Protein AF-A0A9X0J6E2-F1 (afdb_monomer)

Radius of gyration: 43.03 Å; Cα contacts (8 Å, |Δi|>4): 139; chains: 1; bounding box: 89×26×110 Å

Organism: Lactobacillus johnsonii (NCBI:txid33959)

Sequence (198 aa):
MKIEKFLKVFLESLRLSISRRISLAISFTIFLIVKLLFDFVQNKNFLDWLTILLGLLIFVMLATAVADIYDKHQINIKNQEKLKEKETQQKIKHDKAVCAERLKEAKYRKYITDLLGSKLKMVKKLYNNEHGRDFLPDLDVNTTDLVLHEVIVSTKQYTHFIHPNGRLDERKEISHLYVLTPRAKEIMDKNKEKFKSA

pLDDT: mean 79.76, std 12.43, range [47.0, 94.94]

Foldseek 3Di:
DPVVVVVVVLVVLLPDDLVSLVVVLVVLVVVLVVVVVVCVVVVDDDDDVVSVVSVVSSVVSVVSSVVVVVVVVVVVVVVVVVVVVVVVVVVVVVVVVVVVVVVLLVVLLVVLVPDDDPLLVVQLVLLPDPQSKDWDFPPDPSNVVCVVSLQKDFDPDWDQPQDPVRDRPPPDGTTTMIGGDPSSNVSCVVVVVSSHDD

Secondary structure (DSSP, 8-state):
-HHHHHHHHHHHHHTS-HHHHHHHHHHHHHHHHHHHHHHHHHT-----HHHHHHHHHHHHHHHHHHHHHHHHHHHHHHHHHHHHHHHHHHHHHHHHHHHHHHHHHHHHHHHHHT--HHHHHHHHHHHHSTTSEEEEETT-HHHHHHHHTTSEEEEEEEE--B-TTS-B-TTSPPEEEEEE-HHHHHHHHHTHHHHS--

Structure (mmCIF, N/CA/C/O backbone):
data_AF-A0A9X0J6E2-F1
#
_entry.id   AF-A0A9X0J6E2-F1
#
loop_
_atom_site.group_PDB
_atom_site.id
_atom_site.type_symbol
_atom_site.label_atom_id
_atom_site.label_alt_id
_atom_site.label_comp_id
_atom_site.label_asym_id
_atom_site.label_entity_id
_atom_site.label_seq_id
_atom_site.pdbx_PDB_ins_code
_atom_site.Cartn_x
_atom_site.Cartn_y
_atom_site.Cartn_z
_atom_site.occupancy
_atom_site.B_iso_or_equiv
_atom_site.auth_seq_id
_atom_site.auth_comp_id
_atom_site.auth_asym_id
_atom_site.auth_atom_id
_atom_site.pdbx_PDB_model_num
ATOM 1 N N . MET A 1 1 ? 8.824 5.834 -67.920 1.00 49.53 1 MET A N 1
ATOM 2 C CA . MET A 1 1 ? 8.299 4.667 -67.167 1.00 49.53 1 MET A CA 1
ATOM 3 C C . MET A 1 1 ? 9.323 3.912 -66.295 1.00 49.53 1 MET A C 1
ATOM 5 O O . MET A 1 1 ? 8.894 3.179 -65.413 1.00 49.53 1 MET A O 1
ATOM 9 N N . LYS A 1 2 ? 10.653 4.031 -66.488 1.00 56.19 2 LYS A N 1
ATOM 10 C CA . LYS A 1 2 ? 11.639 3.305 -65.649 1.00 56.19 2 LYS A CA 1
ATOM 11 C C . LYS A 1 2 ? 11.960 4.005 -64.313 1.00 56.19 2 LYS A C 1
ATOM 13 O O . LYS A 1 2 ? 12.085 3.324 -63.306 1.00 56.19 2 LYS A O 1
ATOM 18 N N . ILE A 1 3 ? 12.010 5.340 -64.278 1.00 59.34 3 ILE A N 1
ATOM 19 C CA . ILE A 1 3 ? 12.430 6.118 -63.092 1.00 59.34 3 ILE A CA 1
ATOM 20 C C . ILE A 1 3 ? 11.439 5.998 -61.921 1.00 59.34 3 ILE A C 1
ATOM 22 O O . ILE A 1 3 ? 11.865 5.787 -60.792 1.00 59.34 3 ILE A O 1
ATOM 26 N N . GLU A 1 4 ? 10.128 6.029 -62.174 1.00 64.19 4 GLU A N 1
ATOM 27 C CA . GLU A 1 4 ? 9.101 5.920 -61.119 1.00 64.19 4 GLU A CA 1
ATOM 28 C C . GLU A 1 4 ? 9.145 4.583 -60.370 1.00 64.19 4 GLU A C 1
ATOM 30 O O . GLU A 1 4 ? 8.984 4.546 -59.152 1.00 64.19 4 GLU A O 1
ATOM 35 N N . LYS A 1 5 ? 9.420 3.479 -61.079 1.00 71.00 5 LYS A N 1
ATOM 36 C CA . LYS A 1 5 ? 9.575 2.161 -60.448 1.00 71.00 5 LYS A CA 1
ATOM 37 C C . LYS A 1 5 ? 10.800 2.126 -59.533 1.00 71.00 5 LYS A C 1
ATOM 39 O O . LYS A 1 5 ? 10.713 1.587 -58.436 1.00 71.00 5 LYS A O 1
ATOM 44 N N . PHE A 1 6 ? 11.905 2.746 -59.947 1.00 64.44 6 PHE A N 1
ATOM 45 C CA . PHE A 1 6 ? 13.110 2.853 -59.120 1.00 64.44 6 PHE A CA 1
ATOM 46 C C . PHE A 1 6 ? 12.899 3.739 -57.890 1.00 64.44 6 PHE A C 1
ATOM 48 O O . PHE A 1 6 ? 13.290 3.357 -56.792 1.00 64.44 6 PHE A O 1
ATOM 55 N N . LEU A 1 7 ? 12.232 4.883 -58.051 1.00 67.81 7 LEU A N 1
ATOM 56 C CA . LEU A 1 7 ? 11.935 5.807 -56.953 1.00 67.81 7 LEU A CA 1
ATOM 57 C C . LEU A 1 7 ? 11.014 5.165 -55.907 1.00 67.81 7 LEU A C 1
ATOM 59 O O . LEU A 1 7 ? 11.211 5.342 -54.706 1.00 67.81 7 LEU A O 1
ATOM 63 N N . LYS A 1 8 ? 10.057 4.347 -56.358 1.00 74.19 8 LYS A N 1
ATOM 64 C CA . LYS A 1 8 ? 9.178 3.572 -55.480 1.00 74.19 8 LYS A CA 1
ATOM 65 C C . LYS A 1 8 ? 9.941 2.511 -54.683 1.00 74.19 8 LYS A C 1
ATOM 67 O O . LYS A 1 8 ? 9.779 2.446 -53.469 1.00 74.19 8 LYS A O 1
ATOM 72 N N . VAL A 1 9 ? 10.818 1.745 -55.335 1.00 69.69 9 VAL A N 1
ATOM 73 C CA . VAL A 1 9 ? 11.674 0.745 -54.665 1.00 69.69 9 VAL A CA 1
ATOM 74 C C . VAL A 1 9 ? 12.635 1.413 -53.675 1.00 69.69 9 VAL A C 1
ATOM 76 O O . VAL A 1 9 ? 12.843 0.911 -52.572 1.00 69.69 9 VAL A O 1
ATOM 79 N N . PHE A 1 10 ? 13.176 2.582 -54.024 1.00 65.88 10 PHE A N 1
ATOM 80 C CA . PHE A 1 10 ? 14.020 3.373 -53.131 1.00 65.88 10 PHE A CA 1
ATOM 81 C C . PHE A 1 10 ? 13.259 3.825 -51.874 1.00 65.88 10 PHE A C 1
ATOM 83 O O . PHE A 1 10 ? 13.722 3.598 -50.756 1.00 65.88 10 PHE A O 1
ATOM 90 N N . LEU A 1 11 ? 12.057 4.383 -52.034 1.00 70.81 11 LEU A N 1
ATOM 91 C CA . LEU A 1 11 ? 11.201 4.788 -50.914 1.00 70.81 11 LEU A CA 1
ATOM 92 C C . LEU A 1 11 ? 10.772 3.601 -50.039 1.00 70.81 11 LEU A C 1
ATOM 94 O O . LEU A 1 11 ? 10.740 3.715 -48.813 1.00 70.81 11 LEU A O 1
ATOM 98 N N . GLU A 1 12 ? 10.482 2.449 -50.643 1.00 73.25 12 GLU A N 1
ATOM 99 C CA . GLU A 1 12 ? 10.179 1.216 -49.908 1.00 73.25 12 GLU A CA 1
ATOM 100 C C . GLU A 1 12 ? 11.393 0.706 -49.119 1.00 73.25 12 GLU A C 1
ATOM 102 O O . GLU A 1 12 ? 11.234 0.257 -47.984 1.00 73.25 12 GLU A O 1
ATOM 107 N N . SER A 1 13 ? 12.611 0.856 -49.652 1.00 63.88 13 SER A N 1
ATOM 108 C CA . SER A 1 13 ? 13.845 0.478 -48.951 1.00 63.88 13 SER A CA 1
ATOM 109 C C . SER A 1 13 ? 14.132 1.349 -47.719 1.00 63.88 13 SER A C 1
ATOM 111 O O . SER A 1 13 ? 14.653 0.854 -46.719 1.00 63.88 13 SER A O 1
ATOM 113 N N . LEU A 1 14 ? 13.715 2.621 -47.734 1.00 61.88 14 LEU A N 1
ATOM 114 C CA . LEU A 1 14 ? 13.839 3.529 -46.587 1.00 61.88 14 LEU A CA 1
ATOM 115 C C . LEU A 1 14 ? 12.831 3.223 -45.470 1.00 61.88 14 LEU A C 1
ATOM 117 O O . LEU A 1 14 ? 13.112 3.492 -44.305 1.00 61.88 14 LEU A O 1
ATOM 121 N N . ARG A 1 15 ? 11.687 2.605 -45.796 1.00 68.56 15 ARG A N 1
ATOM 122 C CA . ARG A 1 15 ? 10.685 2.158 -44.808 1.00 68.56 15 ARG A CA 1
ATOM 123 C C . ARG A 1 15 ? 11.073 0.878 -44.062 1.00 68.56 15 ARG A C 1
ATOM 125 O O . ARG A 1 15 ? 10.339 0.443 -43.176 1.00 68.56 15 ARG A O 1
ATOM 132 N N . LEU A 1 16 ? 12.192 0.247 -44.409 1.00 73.25 16 LEU A N 1
ATOM 133 C CA . LEU A 1 16 ? 12.651 -0.967 -43.741 1.00 73.25 16 LEU A CA 1
ATOM 134 C C . LEU A 1 16 ? 13.095 -0.687 -42.294 1.00 73.25 16 LEU A C 1
ATOM 136 O O . LEU A 1 16 ? 13.491 0.423 -41.931 1.00 73.25 16 LEU A O 1
ATOM 140 N N . SER A 1 17 ? 13.053 -1.719 -41.447 1.00 75.31 17 SER A N 1
ATOM 141 C CA . SER A 1 17 ? 13.543 -1.626 -40.067 1.00 75.31 17 SER A CA 1
ATOM 142 C C . SER A 1 17 ? 15.031 -1.247 -40.024 1.00 75.31 17 SER A C 1
ATOM 144 O O . SER A 1 17 ? 15.788 -1.580 -40.935 1.00 75.31 17 SER A O 1
ATOM 146 N N . ILE A 1 18 ? 15.464 -0.578 -38.950 1.00 71.62 18 ILE A N 1
ATOM 147 C CA . ILE A 1 18 ? 16.848 -0.085 -38.769 1.00 71.62 18 ILE A CA 1
ATOM 148 C C . ILE A 1 18 ? 17.879 -1.195 -39.035 1.00 71.62 18 ILE A C 1
ATOM 150 O O . ILE A 1 18 ? 18.827 -1.004 -39.789 1.00 71.62 18 ILE A O 1
ATOM 154 N N . SER A 1 19 ? 17.647 -2.394 -38.489 1.00 71.00 19 SER A N 1
ATOM 155 C CA . SER A 1 19 ? 18.514 -3.564 -38.695 1.00 71.00 19 SER A CA 1
ATOM 156 C C . SER A 1 19 ? 18.614 -3.982 -40.170 1.00 71.00 19 SER A C 1
ATOM 158 O O . SER A 1 19 ? 19.701 -4.311 -40.640 1.00 71.00 19 SER A O 1
ATOM 160 N N . ARG A 1 20 ? 17.514 -3.900 -40.931 1.00 74.19 20 ARG A N 1
ATOM 161 C CA . ARG A 1 20 ? 17.505 -4.203 -42.370 1.00 74.19 20 ARG A CA 1
ATOM 162 C C . ARG A 1 20 ? 18.196 -3.115 -43.193 1.00 74.19 20 ARG A C 1
ATOM 164 O O . ARG A 1 20 ? 18.920 -3.457 -44.120 1.00 74.19 20 ARG A O 1
ATOM 171 N N . ARG A 1 21 ? 18.037 -1.833 -42.838 1.00 76.56 21 ARG A N 1
ATOM 172 C CA . ARG A 1 21 ? 18.764 -0.716 -43.476 1.00 76.56 21 ARG A CA 1
ATOM 173 C C . ARG A 1 21 ? 20.277 -0.840 -43.286 1.00 76.56 21 ARG A C 1
ATOM 175 O O . ARG A 1 21 ? 21.017 -0.731 -44.258 1.00 76.56 21 ARG A O 1
ATOM 182 N N . ILE A 1 22 ? 20.730 -1.155 -42.070 1.00 76.50 22 ILE A N 1
ATOM 183 C CA . ILE A 1 22 ? 22.153 -1.396 -41.775 1.00 76.50 22 ILE A CA 1
ATOM 184 C C . ILE A 1 22 ? 22.669 -2.616 -42.548 1.00 76.50 22 ILE A C 1
ATOM 186 O O . ILE A 1 22 ? 23.719 -2.542 -43.178 1.00 76.50 22 ILE A O 1
ATOM 190 N N . SER A 1 23 ? 21.917 -3.722 -42.560 1.00 75.69 23 SER A N 1
ATOM 191 C CA . SER A 1 23 ? 22.300 -4.923 -43.312 1.00 75.69 23 SER A CA 1
ATOM 192 C C . SER A 1 23 ? 22.432 -4.651 -44.813 1.00 75.69 23 SER A C 1
ATOM 194 O O . SER A 1 23 ? 23.403 -5.098 -45.414 1.00 75.69 23 SER A O 1
ATOM 196 N N . LEU A 1 24 ? 21.503 -3.897 -45.413 1.00 78.12 24 LEU A N 1
ATOM 197 C CA . LEU A 1 24 ? 21.579 -3.504 -46.823 1.00 78.12 24 LEU A CA 1
ATOM 198 C C . LEU A 1 24 ? 22.780 -2.594 -47.098 1.00 78.12 24 LEU A C 1
ATOM 200 O O . LEU A 1 24 ? 23.498 -2.819 -48.069 1.00 78.12 24 LEU A O 1
ATOM 204 N N . ALA A 1 25 ? 23.039 -1.612 -46.232 1.00 79.81 25 ALA A N 1
ATOM 205 C CA . ALA A 1 25 ? 24.202 -0.736 -46.353 1.00 79.81 25 ALA A CA 1
ATOM 206 C C . ALA A 1 25 ? 25.522 -1.527 -46.303 1.00 79.81 25 ALA A C 1
ATOM 208 O O . ALA A 1 25 ? 26.416 -1.272 -47.110 1.00 79.81 25 ALA A O 1
ATOM 209 N N . ILE A 1 26 ? 25.628 -2.534 -45.427 1.00 77.25 26 ILE A N 1
ATOM 210 C CA . ILE A 1 26 ? 26.793 -3.429 -45.353 1.00 77.25 26 ILE A CA 1
ATOM 211 C C . ILE A 1 26 ? 26.919 -4.253 -46.640 1.00 77.25 26 ILE A C 1
ATOM 213 O O . ILE A 1 26 ? 27.995 -4.289 -47.234 1.00 77.25 26 ILE A O 1
ATOM 217 N N . SER A 1 27 ? 25.830 -4.863 -47.120 1.00 79.12 27 SER A N 1
ATOM 218 C CA . SER A 1 27 ? 25.840 -5.645 -48.363 1.00 79.12 27 SER A CA 1
ATOM 219 C C . SER A 1 27 ? 26.239 -4.809 -49.584 1.00 79.12 27 SER A C 1
ATOM 221 O O . SER A 1 27 ? 27.049 -5.262 -50.391 1.00 79.12 27 SER A O 1
ATOM 223 N N . PHE A 1 28 ? 25.738 -3.576 -49.705 1.00 80.75 28 PHE A N 1
ATOM 224 C CA . PHE A 1 28 ? 26.131 -2.666 -50.784 1.00 80.75 28 PHE A CA 1
ATOM 225 C C . PHE A 1 28 ? 27.580 -2.191 -50.648 1.00 80.75 28 PHE A C 1
ATOM 227 O O . PHE A 1 28 ? 28.280 -2.095 -51.653 1.00 80.75 28 PHE A O 1
ATOM 234 N N . THR A 1 29 ? 28.065 -1.961 -49.427 1.00 78.00 29 THR A N 1
ATOM 235 C CA . THR A 1 29 ? 29.477 -1.623 -49.182 1.00 78.00 29 THR A CA 1
ATOM 236 C C . THR A 1 29 ? 30.404 -2.767 -49.599 1.00 78.00 29 THR A C 1
ATOM 238 O O . THR A 1 29 ? 31.377 -2.534 -50.309 1.00 78.00 29 THR A O 1
ATOM 241 N N . ILE A 1 30 ? 30.083 -4.013 -49.233 1.00 80.81 30 ILE A N 1
ATOM 242 C CA . ILE A 1 30 ? 30.853 -5.199 -49.646 1.00 80.81 30 ILE A CA 1
ATOM 243 C C . ILE A 1 30 ? 30.850 -5.331 -51.173 1.00 80.81 30 ILE A C 1
ATOM 245 O O . ILE A 1 30 ? 31.899 -5.555 -51.772 1.00 80.81 30 ILE A O 1
ATOM 249 N N . PHE A 1 31 ? 29.693 -5.137 -51.812 1.00 82.56 31 PHE A N 1
ATOM 250 C CA . PHE A 1 31 ? 29.581 -5.158 -53.270 1.00 82.56 31 PHE A CA 1
ATOM 251 C C . PHE A 1 31 ? 30.470 -4.097 -53.938 1.00 82.56 31 PHE A C 1
ATOM 253 O O . PHE A 1 31 ? 31.159 -4.402 -54.911 1.00 82.56 31 PHE A O 1
ATOM 260 N N . LEU A 1 32 ? 30.515 -2.876 -53.394 1.00 80.38 32 LEU A N 1
ATOM 261 C CA . LEU A 1 32 ? 31.405 -1.820 -53.886 1.00 80.38 32 LEU A CA 1
ATOM 262 C C . LEU A 1 32 ? 32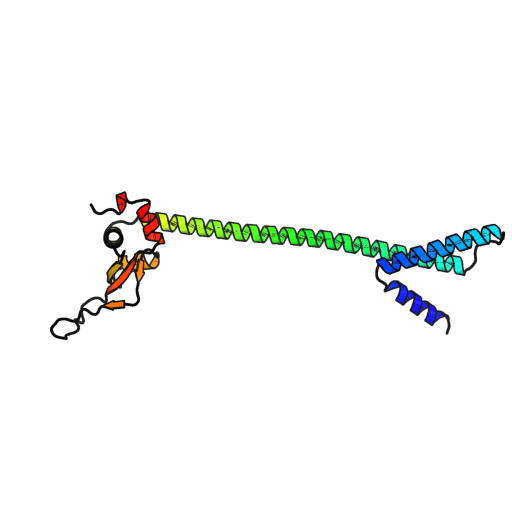.883 -2.166 -53.708 1.00 80.38 32 LEU A C 1
ATOM 264 O O . LEU A 1 32 ? 33.663 -1.912 -54.620 1.00 80.38 32 LEU A O 1
ATOM 268 N N . ILE A 1 33 ? 33.266 -2.769 -52.581 1.00 80.38 33 ILE A N 1
ATOM 269 C CA . ILE A 1 33 ? 34.651 -3.195 -52.330 1.00 80.38 33 ILE A CA 1
ATOM 270 C C . ILE A 1 33 ? 35.068 -4.286 -53.326 1.00 80.38 33 ILE A C 1
ATOM 272 O O . ILE A 1 33 ? 36.135 -4.189 -53.925 1.00 80.38 33 ILE A O 1
ATOM 276 N N . VAL A 1 34 ? 34.219 -5.295 -53.554 1.00 81.88 34 VAL A N 1
ATOM 277 C CA . VAL A 1 34 ? 34.487 -6.368 -54.529 1.00 81.88 34 VAL A CA 1
ATOM 278 C C . VAL A 1 34 ? 34.603 -5.806 -55.947 1.00 81.88 34 VAL A C 1
ATOM 280 O O . VAL A 1 34 ? 35.524 -6.172 -56.675 1.00 81.88 34 VAL A O 1
ATOM 283 N N . LYS A 1 35 ? 33.713 -4.879 -56.328 1.00 74.50 35 LYS A N 1
ATOM 284 C CA . LYS A 1 35 ? 33.780 -4.196 -57.627 1.00 74.50 35 LYS A CA 1
ATOM 285 C C . LYS A 1 35 ? 35.071 -3.379 -57.767 1.00 74.50 35 LYS A C 1
ATOM 287 O O . LYS A 1 35 ? 35.737 -3.489 -58.788 1.00 74.50 35 LYS A O 1
ATOM 292 N N . LEU A 1 36 ? 35.459 -2.629 -56.734 1.00 75.94 36 LEU A N 1
ATOM 293 C CA . LEU A 1 36 ? 36.698 -1.842 -56.711 1.00 75.94 36 LEU A CA 1
ATOM 294 C C . LEU A 1 36 ? 37.947 -2.710 -56.873 1.00 75.94 36 LEU A C 1
ATOM 296 O O . LEU A 1 36 ? 38.835 -2.355 -57.643 1.00 75.94 36 LEU A O 1
ATOM 300 N N . LEU A 1 37 ? 37.995 -3.873 -56.221 1.00 76.69 37 LEU A N 1
ATOM 301 C CA . LEU A 1 37 ? 39.085 -4.833 -56.401 1.00 76.69 37 LEU A CA 1
ATOM 302 C C . LEU A 1 37 ? 39.134 -5.388 -57.832 1.00 76.69 37 LEU A C 1
ATOM 304 O O . LEU A 1 37 ? 40.214 -5.519 -58.402 1.00 76.69 37 LEU A O 1
ATOM 308 N N . PHE A 1 38 ? 37.980 -5.688 -58.430 1.00 76.44 38 PHE A N 1
ATOM 309 C CA . PHE A 1 38 ? 37.905 -6.201 -59.798 1.00 76.44 38 PHE A CA 1
ATOM 310 C C . PHE A 1 38 ? 38.321 -5.153 -60.842 1.00 76.44 38 PHE A C 1
ATOM 312 O O . PHE A 1 38 ? 39.090 -5.455 -61.755 1.00 76.44 38 PHE A O 1
ATOM 319 N N . ASP A 1 39 ? 37.869 -3.909 -60.681 1.00 70.94 39 ASP A N 1
ATOM 320 C CA . ASP A 1 39 ? 38.207 -2.800 -61.576 1.00 70.94 39 ASP A CA 1
ATOM 321 C C . ASP A 1 39 ? 39.690 -2.401 -61.460 1.00 70.94 39 ASP A C 1
ATOM 323 O O . ASP A 1 39 ? 40.319 -2.098 -62.476 1.00 70.94 39 ASP A O 1
ATOM 327 N N . PHE A 1 40 ? 40.276 -2.482 -60.256 1.00 70.06 40 PHE A N 1
ATOM 328 C CA . PHE A 1 40 ? 41.717 -2.306 -60.035 1.00 70.06 40 PHE A CA 1
ATOM 329 C C . PHE A 1 40 ? 42.543 -3.347 -60.804 1.00 70.06 40 PHE A C 1
ATOM 331 O O . PHE A 1 40 ? 43.534 -3.003 -61.443 1.00 70.06 40 PHE A O 1
ATOM 338 N N . VAL A 1 41 ? 42.099 -4.609 -60.813 1.00 74.25 41 VAL A N 1
ATOM 339 C CA . VAL A 1 41 ? 42.739 -5.684 -61.590 1.00 74.25 41 VAL A CA 1
ATOM 340 C C . VAL A 1 41 ? 42.593 -5.462 -63.103 1.00 74.25 41 VAL A C 1
ATOM 342 O O . VAL A 1 41 ? 43.498 -5.804 -63.859 1.00 74.25 41 VAL A O 1
ATOM 345 N N . GLN A 1 42 ? 41.483 -4.873 -63.563 1.00 76.44 42 GLN A N 1
ATOM 346 C CA . GLN A 1 42 ? 41.225 -4.623 -64.990 1.00 76.44 42 GLN A CA 1
ATOM 347 C C . GLN A 1 42 ? 41.725 -3.264 -65.517 1.00 76.44 42 GLN A C 1
ATOM 349 O O . GLN A 1 42 ? 41.586 -3.004 -66.713 1.00 76.44 42 GLN A O 1
ATOM 354 N N . ASN A 1 43 ? 42.302 -2.411 -64.664 1.00 60.25 43 ASN A N 1
ATOM 355 C CA . ASN A 1 43 ? 42.847 -1.087 -64.996 1.00 60.25 43 ASN A CA 1
ATOM 356 C C . ASN A 1 43 ? 41.879 -0.184 -65.798 1.00 60.25 43 ASN A C 1
ATOM 358 O O . ASN A 1 43 ? 42.264 0.476 -66.766 1.00 60.25 43 ASN A O 1
ATOM 362 N N . LYS A 1 44 ? 40.594 -0.175 -65.418 1.00 66.56 44 LYS A N 1
ATOM 363 C CA . LYS A 1 44 ? 39.567 0.708 -65.996 1.00 66.56 44 LYS A CA 1
ATOM 364 C C . LYS A 1 44 ? 39.309 1.899 -65.073 1.00 66.56 44 LYS A C 1
ATOM 366 O O . LYS A 1 44 ? 39.186 1.735 -63.863 1.00 66.56 44 LYS A O 1
ATOM 371 N N . ASN A 1 45 ? 39.188 3.099 -65.647 1.00 60.75 45 ASN A N 1
ATOM 372 C CA . ASN A 1 45 ? 38.874 4.304 -64.878 1.00 60.75 45 ASN A CA 1
ATOM 373 C C . ASN A 1 45 ? 37.481 4.210 -64.232 1.00 60.75 45 ASN A C 1
ATOM 375 O O . ASN A 1 45 ? 36.494 3.830 -64.857 1.00 60.75 45 ASN A O 1
ATOM 379 N N . PHE A 1 46 ? 37.452 4.574 -62.952 1.00 56.38 46 PHE A N 1
ATOM 380 C CA . PHE A 1 46 ? 36.659 3.928 -61.903 1.00 56.38 46 PHE A CA 1
ATOM 381 C C . PHE A 1 46 ? 35.339 4.646 -61.524 1.00 56.38 46 PHE A C 1
ATOM 383 O O . PHE A 1 46 ? 34.652 4.261 -60.579 1.00 56.38 46 PHE A O 1
ATOM 390 N N . LEU A 1 47 ? 34.928 5.690 -62.249 1.00 58.69 47 LEU A N 1
ATOM 391 C CA . LEU A 1 47 ? 33.723 6.471 -61.923 1.00 58.69 47 LEU A CA 1
ATOM 392 C C . LEU A 1 47 ? 32.574 6.211 -62.900 1.00 58.69 47 LEU A C 1
ATOM 394 O O . LEU A 1 47 ? 32.233 7.036 -63.741 1.00 58.69 47 LEU A O 1
ATOM 398 N N . ASP A 1 48 ? 31.951 5.046 -62.741 1.00 69.31 48 ASP A N 1
ATOM 399 C CA . ASP A 1 48 ? 30.658 4.743 -63.352 1.00 69.31 48 ASP A CA 1
ATOM 400 C C . ASP A 1 48 ? 29.521 5.393 -62.539 1.00 69.31 48 ASP A C 1
ATOM 402 O O . ASP A 1 48 ? 29.521 5.375 -61.303 1.00 69.31 48 ASP A O 1
ATOM 406 N N . TRP A 1 49 ? 28.526 5.953 -63.227 1.00 70.06 49 TRP A N 1
ATOM 407 C CA . TRP A 1 49 ? 27.377 6.646 -62.631 1.00 70.06 49 TRP A CA 1
ATOM 408 C C . TRP A 1 49 ? 26.621 5.765 -61.618 1.00 70.06 49 TRP A C 1
ATOM 410 O O . TRP A 1 49 ? 26.125 6.255 -60.601 1.00 70.06 49 TRP A O 1
ATOM 420 N N . LEU A 1 50 ? 26.609 4.444 -61.833 1.00 73.00 50 LEU A N 1
ATOM 421 C CA . LEU A 1 50 ? 26.016 3.468 -60.912 1.00 73.00 50 LEU A CA 1
ATOM 422 C C . LEU A 1 50 ? 26.747 3.407 -59.560 1.00 73.00 50 LEU A C 1
ATOM 424 O O . LEU A 1 50 ? 26.103 3.280 -58.521 1.00 73.00 50 LEU A O 1
ATOM 428 N N . THR A 1 51 ? 28.077 3.531 -59.553 1.00 75.56 51 THR A N 1
ATOM 429 C CA . THR A 1 51 ? 28.896 3.522 -58.330 1.00 75.56 51 THR A CA 1
ATOM 430 C C . THR A 1 51 ? 28.595 4.754 -57.467 1.00 75.56 51 THR A C 1
ATOM 432 O O . THR A 1 51 ? 28.433 4.631 -56.253 1.00 75.56 51 THR A O 1
ATOM 435 N N . ILE A 1 52 ? 28.430 5.925 -58.097 1.00 76.25 52 ILE A N 1
ATOM 436 C CA . ILE A 1 52 ? 28.037 7.175 -57.424 1.00 76.25 52 ILE A CA 1
ATOM 437 C C . ILE A 1 52 ? 26.641 7.030 -56.801 1.00 76.25 52 ILE A C 1
ATOM 439 O O . ILE A 1 52 ? 26.436 7.377 -55.636 1.00 76.25 52 ILE A O 1
ATOM 443 N N . LEU A 1 53 ? 25.689 6.471 -57.556 1.00 75.44 53 LEU A N 1
ATOM 444 C CA . LEU A 1 53 ? 24.320 6.245 -57.092 1.00 75.44 53 LEU A CA 1
ATOM 445 C C . LEU A 1 53 ? 24.275 5.297 -55.881 1.00 75.44 53 LEU A C 1
ATOM 447 O O . LEU A 1 53 ? 23.575 5.571 -54.904 1.00 75.44 53 LEU A O 1
ATOM 451 N N . LEU A 1 54 ? 25.040 4.202 -55.920 1.00 77.69 54 LEU A N 1
ATOM 452 C CA . LEU A 1 54 ? 25.096 3.234 -54.823 1.00 77.69 54 LEU A CA 1
ATOM 453 C C . LEU A 1 54 ? 25.735 3.840 -53.563 1.00 77.69 54 LEU A C 1
ATOM 455 O O . LEU A 1 54 ? 25.245 3.612 -52.459 1.00 77.69 54 LEU A O 1
ATOM 459 N N . GLY A 1 55 ? 26.787 4.649 -53.727 1.00 76.19 55 GLY A N 1
ATOM 460 C CA . GLY A 1 55 ? 27.427 5.369 -52.623 1.00 76.19 55 GLY A CA 1
ATOM 461 C C . GLY A 1 55 ? 26.473 6.342 -51.924 1.00 76.19 55 GLY A C 1
ATOM 462 O O . GLY A 1 55 ? 26.390 6.356 -50.695 1.00 76.19 55 GLY A O 1
ATOM 463 N N . LEU A 1 56 ? 25.683 7.096 -52.695 1.00 79.69 56 LEU A N 1
ATOM 464 C CA . LEU A 1 56 ? 24.675 8.011 -52.151 1.00 79.69 56 LEU A CA 1
ATOM 465 C C . LEU A 1 56 ? 23.577 7.251 -51.388 1.00 79.69 56 LEU A C 1
ATOM 467 O O . LEU A 1 56 ? 23.154 7.672 -50.312 1.00 79.69 56 LEU A O 1
ATOM 471 N N . LEU A 1 5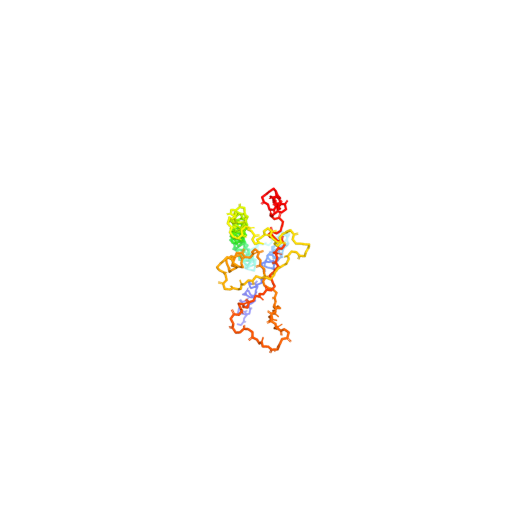7 ? 23.162 6.091 -51.899 1.00 78.44 57 LEU A N 1
ATOM 472 C CA . LEU A 1 57 ? 22.161 5.236 -51.263 1.00 78.44 57 LEU A CA 1
ATOM 473 C C . LEU A 1 57 ? 22.649 4.660 -49.922 1.00 78.44 57 LEU A C 1
ATOM 475 O O . LEU A 1 57 ? 21.905 4.688 -48.940 1.00 78.44 57 LEU A O 1
ATOM 479 N N . ILE A 1 58 ? 23.907 4.212 -49.850 1.00 80.44 58 ILE A N 1
ATOM 480 C CA . ILE A 1 58 ? 24.545 3.758 -48.602 1.00 80.44 58 ILE A CA 1
ATOM 481 C C . ILE A 1 58 ? 24.586 4.894 -47.573 1.00 80.44 58 ILE A C 1
ATOM 483 O O . ILE A 1 58 ? 24.209 4.688 -46.418 1.00 80.44 58 ILE A O 1
ATOM 487 N N . PHE A 1 59 ? 24.985 6.099 -47.993 1.00 81.31 59 PHE A N 1
ATOM 488 C CA . PHE A 1 59 ? 25.068 7.264 -47.111 1.00 81.31 59 PHE A CA 1
ATOM 489 C C . PHE A 1 59 ? 23.707 7.624 -46.495 1.00 81.31 59 PHE A C 1
ATOM 491 O O . PHE A 1 59 ? 23.608 7.801 -45.281 1.00 81.31 59 PHE A O 1
ATOM 498 N N . VAL A 1 60 ? 22.636 7.654 -47.296 1.00 79.19 60 VAL A N 1
ATOM 499 C CA . VAL A 1 60 ? 21.276 7.947 -46.806 1.00 79.19 60 VAL A CA 1
ATOM 500 C C . VAL A 1 60 ? 20.770 6.856 -45.849 1.00 79.19 60 VAL A C 1
ATOM 502 O O . VAL A 1 60 ? 20.164 7.164 -44.818 1.00 79.19 60 VAL A O 1
ATOM 505 N N . MET A 1 61 ? 21.036 5.577 -46.136 1.00 78.69 61 MET A N 1
ATOM 506 C CA . MET A 1 61 ? 20.644 4.480 -45.239 1.00 78.69 61 MET A CA 1
ATOM 507 C C . MET A 1 61 ? 21.363 4.548 -43.887 1.00 78.69 61 MET A C 1
ATOM 509 O O . MET A 1 61 ? 20.727 4.354 -42.852 1.00 78.69 61 MET A O 1
ATOM 513 N N . LEU A 1 62 ? 22.661 4.864 -43.880 1.00 78.81 62 LEU A N 1
ATOM 514 C CA . LEU A 1 62 ? 23.439 5.041 -42.652 1.00 78.81 62 LEU A CA 1
ATOM 515 C C . LEU A 1 62 ? 22.983 6.268 -41.858 1.00 78.81 62 LEU A C 1
ATOM 517 O O . LEU A 1 62 ? 22.738 6.15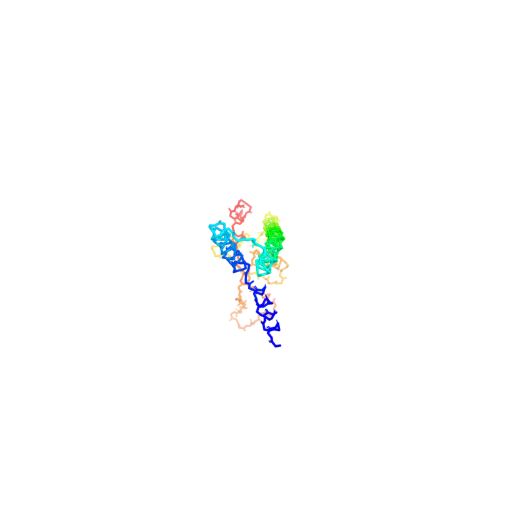1 -40.660 1.00 78.81 62 LEU A O 1
ATOM 521 N N . ALA A 1 63 ? 22.797 7.415 -42.516 1.00 78.69 63 ALA A N 1
ATOM 522 C CA . ALA A 1 63 ? 22.353 8.645 -41.860 1.00 78.69 63 ALA A CA 1
ATOM 523 C C . ALA A 1 63 ? 20.990 8.470 -41.166 1.00 78.69 63 ALA A C 1
ATOM 525 O O . ALA A 1 63 ? 20.822 8.854 -40.009 1.00 78.69 63 ALA A O 1
ATOM 526 N N . THR A 1 64 ? 20.032 7.821 -41.837 1.00 81.19 64 THR A N 1
ATOM 527 C CA . THR A 1 64 ? 18.705 7.552 -41.253 1.00 81.19 64 THR A CA 1
ATOM 528 C C . THR A 1 64 ? 18.749 6.508 -40.135 1.00 81.19 64 THR A C 1
ATOM 530 O O . THR A 1 64 ? 18.021 6.638 -39.155 1.00 81.19 64 THR A O 1
ATOM 533 N N . ALA A 1 65 ? 19.614 5.492 -40.230 1.00 79.62 65 ALA A N 1
ATOM 534 C CA . ALA A 1 65 ? 19.788 4.509 -39.161 1.00 79.62 65 ALA A CA 1
ATOM 535 C C . ALA A 1 65 ? 20.399 5.128 -37.892 1.00 79.62 65 ALA A C 1
ATOM 537 O O . ALA A 1 65 ? 19.967 4.803 -36.788 1.00 79.62 65 ALA A O 1
ATOM 538 N N . VAL A 1 66 ? 21.374 6.034 -38.038 1.00 79.56 66 VAL A N 1
ATOM 539 C CA . VAL A 1 66 ? 21.995 6.745 -36.908 1.00 79.56 66 VAL A CA 1
ATOM 540 C C . VAL A 1 66 ? 20.988 7.664 -36.211 1.00 79.56 66 VAL A C 1
ATOM 542 O O . VAL A 1 66 ? 20.915 7.646 -34.982 1.00 79.56 66 VAL A O 1
ATOM 545 N N . ALA A 1 67 ? 20.177 8.409 -36.971 1.00 79.06 67 ALA A N 1
ATOM 546 C CA . ALA A 1 67 ? 19.126 9.264 -36.415 1.00 79.06 67 ALA A CA 1
ATOM 547 C C . ALA A 1 67 ? 18.108 8.459 -35.584 1.00 79.06 67 ALA A C 1
ATOM 549 O O . ALA A 1 67 ? 17.849 8.794 -34.429 1.00 79.06 67 ALA A O 1
ATOM 550 N N . ASP A 1 68 ? 17.623 7.331 -36.113 1.00 79.25 68 ASP A N 1
ATOM 551 C CA . ASP A 1 68 ? 16.664 6.482 -35.397 1.00 79.25 68 ASP A CA 1
ATOM 552 C C . ASP A 1 68 ? 17.256 5.854 -34.119 1.00 79.25 68 ASP A C 1
ATOM 554 O O . ASP A 1 68 ? 16.553 5.674 -33.120 1.00 79.25 68 ASP A O 1
ATOM 558 N N . ILE A 1 69 ? 18.550 5.499 -34.125 1.00 81.38 69 ILE A N 1
ATOM 559 C CA . ILE A 1 69 ? 19.247 4.989 -32.931 1.00 81.38 69 ILE A CA 1
ATOM 560 C C . ILE A 1 69 ? 19.329 6.078 -31.859 1.00 81.38 69 ILE A C 1
ATOM 562 O O . ILE A 1 69 ? 19.070 5.796 -30.685 1.00 81.38 69 ILE A O 1
ATOM 566 N N . TYR A 1 70 ? 19.660 7.309 -32.253 1.00 82.69 70 TYR A N 1
ATOM 567 C CA . TYR A 1 70 ? 19.736 8.444 -31.338 1.00 82.69 70 TYR A CA 1
ATOM 568 C C . TYR A 1 70 ? 18.371 8.753 -30.705 1.00 82.69 70 TYR A C 1
ATOM 570 O O . TYR A 1 70 ? 18.264 8.846 -29.478 1.00 82.69 70 TYR A O 1
ATOM 578 N N . ASP A 1 71 ? 17.312 8.799 -31.514 1.00 81.62 71 ASP A N 1
ATOM 579 C CA . ASP A 1 71 ? 15.949 9.037 -31.033 1.00 81.62 71 ASP A CA 1
ATOM 580 C C . ASP A 1 71 ? 15.478 7.924 -30.091 1.00 81.62 71 ASP A C 1
ATOM 582 O O . ASP A 1 71 ? 14.943 8.191 -29.009 1.00 81.62 71 ASP A O 1
ATOM 586 N N . LYS A 1 72 ? 15.746 6.658 -30.436 1.00 82.06 72 LYS A N 1
ATOM 587 C CA . LYS A 1 72 ? 15.424 5.515 -29.572 1.00 82.06 72 LYS A CA 1
ATOM 588 C C . LYS A 1 72 ? 16.156 5.587 -28.231 1.00 82.06 72 LYS A C 1
ATOM 590 O O . LYS A 1 72 ? 15.571 5.264 -27.195 1.00 82.06 72 LYS A O 1
ATOM 595 N N . HIS A 1 73 ? 17.418 6.013 -28.230 1.00 81.38 73 HIS A N 1
ATOM 596 C CA . HIS A 1 73 ? 18.197 6.165 -27.006 1.00 81.38 73 HIS A CA 1
ATOM 597 C C . HIS A 1 73 ? 17.620 7.265 -26.101 1.00 81.38 73 HIS A C 1
ATOM 599 O O . HIS A 1 73 ? 17.419 7.039 -24.908 1.00 81.38 73 HIS A O 1
ATOM 605 N N . GLN A 1 74 ? 17.264 8.419 -26.670 1.00 82.19 74 GLN A N 1
ATOM 606 C CA . GLN A 1 74 ? 16.629 9.522 -25.940 1.00 82.19 74 GLN A CA 1
ATOM 607 C C . GLN A 1 74 ? 15.270 9.127 -25.340 1.00 82.19 74 GLN A C 1
ATOM 609 O O . GLN A 1 74 ? 14.966 9.455 -24.190 1.00 82.19 74 GLN A O 1
ATOM 614 N N . ILE A 1 75 ? 14.456 8.374 -26.085 1.00 82.00 75 ILE A N 1
ATOM 615 C CA . ILE A 1 75 ? 13.166 7.861 -25.599 1.00 82.00 75 ILE A CA 1
ATOM 616 C C . ILE A 1 75 ? 13.367 6.902 -24.418 1.00 82.00 75 ILE A C 1
ATOM 618 O O . ILE A 1 75 ? 12.641 6.987 -23.426 1.00 82.00 75 ILE A O 1
ATOM 622 N N . ASN A 1 76 ? 14.364 6.017 -24.488 1.00 82.94 76 ASN A N 1
ATOM 623 C CA . ASN A 1 76 ? 14.657 5.076 -23.409 1.00 82.94 76 ASN A CA 1
ATOM 624 C C . ASN A 1 76 ? 15.093 5.784 -22.120 1.00 82.94 76 ASN A C 1
ATOM 626 O O . ASN A 1 76 ? 14.613 5.408 -21.051 1.00 82.94 76 ASN A O 1
ATOM 630 N N . ILE A 1 77 ? 15.927 6.827 -22.215 1.0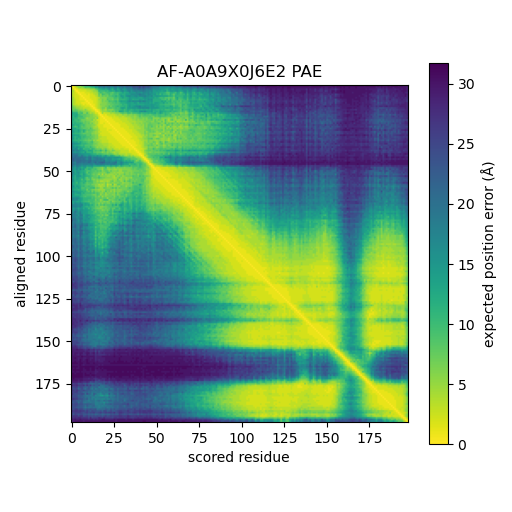0 82.44 77 ILE A N 1
ATOM 631 C CA . ILE A 1 77 ? 16.330 7.637 -21.053 1.00 82.44 77 ILE A CA 1
ATOM 632 C C . ILE A 1 77 ? 15.096 8.262 -20.391 1.00 82.44 77 ILE A C 1
ATOM 634 O O . ILE A 1 77 ? 14.853 8.040 -19.204 1.00 82.44 77 ILE A O 1
ATOM 638 N N . LYS A 1 78 ? 14.247 8.948 -21.168 1.00 84.38 78 LYS A N 1
ATOM 639 C CA . LYS A 1 78 ? 13.020 9.577 -20.643 1.00 84.38 78 LYS A CA 1
ATOM 640 C C . LYS A 1 78 ? 12.056 8.568 -20.017 1.00 84.38 78 LYS A C 1
ATOM 642 O O . LYS A 1 78 ? 11.383 8.868 -19.032 1.00 84.38 78 LYS A O 1
ATOM 647 N N . ASN A 1 79 ? 11.956 7.366 -20.583 1.00 85.12 79 ASN A N 1
ATOM 648 C CA . ASN A 1 79 ? 11.106 6.313 -20.031 1.00 85.12 79 ASN A CA 1
ATOM 649 C C . ASN A 1 79 ? 11.651 5.776 -18.701 1.00 85.12 79 ASN A C 1
ATOM 651 O O . ASN A 1 79 ? 10.862 5.518 -17.793 1.00 85.12 79 ASN A O 1
ATOM 655 N N . GLN A 1 80 ? 12.973 5.651 -18.554 1.00 82.62 80 GLN A N 1
ATOM 656 C CA . GLN A 1 80 ? 13.593 5.254 -17.288 1.00 82.62 80 GLN A CA 1
ATOM 657 C C . GLN A 1 80 ? 13.383 6.300 -16.189 1.00 82.62 80 GLN A C 1
ATOM 659 O O . GLN A 1 80 ? 13.075 5.932 -15.057 1.00 82.62 80 GLN A O 1
ATOM 664 N N . GLU A 1 81 ? 13.489 7.589 -16.510 1.00 85.62 81 GLU A N 1
ATOM 665 C CA . GLU A 1 81 ? 13.208 8.676 -15.561 1.00 85.62 81 GLU A CA 1
ATOM 666 C C . GLU A 1 81 ? 11.758 8.620 -15.065 1.00 85.62 81 GLU A C 1
ATOM 668 O O . GLU A 1 81 ? 11.512 8.583 -13.859 1.00 85.62 81 GLU A O 1
ATOM 673 N N . LYS A 1 82 ? 10.794 8.470 -15.982 1.00 85.88 82 LYS A N 1
ATOM 674 C CA . LYS A 1 82 ? 9.371 8.326 -15.631 1.00 85.88 82 LYS A CA 1
ATOM 675 C C . LYS A 1 82 ? 9.081 7.087 -14.782 1.00 85.88 82 LYS A C 1
ATOM 677 O O . LYS A 1 82 ? 8.180 7.121 -13.945 1.00 85.88 82 LYS A O 1
ATOM 682 N N . LEU A 1 83 ? 9.789 5.979 -15.010 1.00 85.38 83 LEU A N 1
ATOM 683 C CA . LEU A 1 83 ? 9.643 4.770 -14.193 1.00 85.38 83 LEU A CA 1
ATOM 684 C C . LEU A 1 83 ? 10.143 5.013 -12.765 1.00 85.38 83 LEU A C 1
ATOM 686 O O . LEU A 1 83 ? 9.403 4.745 -11.819 1.00 85.38 83 LEU A O 1
ATOM 690 N N . LYS A 1 84 ? 11.327 5.618 -12.610 1.00 85.81 84 LYS A N 1
ATOM 691 C CA . LYS A 1 84 ? 11.889 5.968 -11.296 1.00 85.81 84 LYS A CA 1
ATOM 692 C C . LYS A 1 84 ? 10.994 6.938 -10.521 1.00 85.81 84 LYS A C 1
ATOM 694 O O . LYS A 1 84 ? 10.803 6.777 -9.314 1.00 85.81 84 LYS A O 1
ATOM 699 N N . GLU A 1 85 ? 10.399 7.920 -11.197 1.00 86.81 85 GLU A N 1
ATOM 700 C CA . GLU A 1 85 ? 9.435 8.836 -10.576 1.00 86.81 85 GLU A CA 1
ATOM 701 C C . GLU A 1 85 ? 8.190 8.102 -10.062 1.00 86.81 85 GLU A C 1
ATOM 703 O O . GLU A 1 85 ? 7.755 8.339 -8.932 1.00 86.81 85 GLU A O 1
ATOM 708 N N . LYS A 1 86 ? 7.630 7.177 -10.853 1.00 87.12 86 LYS A N 1
ATOM 709 C CA . LYS A 1 86 ? 6.465 6.377 -10.446 1.00 87.12 86 LYS A CA 1
ATOM 710 C C . LYS A 1 86 ? 6.769 5.493 -9.240 1.00 87.12 86 LYS A C 1
ATOM 712 O O . LYS A 1 86 ? 5.971 5.469 -8.303 1.00 87.12 86 LYS A O 1
ATOM 717 N N . GLU A 1 87 ? 7.912 4.811 -9.237 1.00 88.44 87 GLU A N 1
ATOM 718 C CA . GLU A 1 87 ? 8.358 3.985 -8.107 1.00 88.44 87 GLU A CA 1
ATOM 719 C C . GLU A 1 87 ? 8.528 4.828 -6.838 1.00 88.44 87 GLU A C 1
ATOM 721 O O . GLU A 1 87 ? 8.032 4.468 -5.769 1.00 88.44 87 GLU A O 1
ATOM 726 N N . THR A 1 88 ? 9.146 6.005 -6.964 1.00 86.69 88 THR A N 1
ATOM 727 C CA . THR A 1 88 ? 9.342 6.930 -5.841 1.00 86.69 88 THR A CA 1
ATOM 728 C C . THR A 1 88 ? 8.006 7.422 -5.283 1.00 86.69 88 THR A C 1
ATOM 730 O O . THR A 1 88 ? 7.796 7.421 -4.069 1.00 86.69 88 THR A O 1
ATOM 733 N N . GLN A 1 89 ? 7.056 7.788 -6.149 1.00 86.44 89 GLN A N 1
ATOM 734 C CA . GLN A 1 89 ? 5.721 8.211 -5.720 1.00 86.44 89 GLN A CA 1
ATOM 735 C C . GLN A 1 89 ? 4.937 7.085 -5.040 1.00 86.44 89 GLN A C 1
ATOM 737 O O . GLN A 1 89 ? 4.238 7.336 -4.056 1.00 86.44 89 GLN A O 1
ATOM 742 N N . GLN A 1 90 ? 5.037 5.853 -5.543 1.00 88.56 90 GLN A N 1
ATOM 743 C CA . GLN A 1 90 ? 4.403 4.693 -4.916 1.00 88.56 90 GLN A CA 1
ATOM 744 C C . GLN A 1 90 ? 4.993 4.421 -3.535 1.00 88.56 90 GLN A C 1
ATOM 746 O O . GLN A 1 90 ? 4.234 4.245 -2.583 1.00 88.56 90 GLN A O 1
ATOM 751 N N . LYS A 1 91 ? 6.322 4.488 -3.401 1.00 88.62 91 LYS A N 1
ATOM 752 C CA . LYS A 1 91 ? 7.003 4.332 -2.115 1.00 88.62 91 LYS A CA 1
ATOM 753 C C . LYS A 1 91 ? 6.556 5.392 -1.107 1.00 88.62 91 LYS A C 1
ATOM 755 O O . LYS A 1 91 ? 6.142 5.047 -0.009 1.00 88.62 91 LYS A O 1
ATOM 760 N N . ILE A 1 92 ? 6.504 6.665 -1.506 1.00 89.94 92 ILE A N 1
ATOM 761 C CA . ILE A 1 92 ? 6.025 7.753 -0.634 1.00 89.94 92 ILE A CA 1
ATOM 762 C C . ILE A 1 92 ? 4.568 7.532 -0.204 1.00 89.94 92 ILE A C 1
ATOM 764 O O . ILE A 1 92 ? 4.220 7.782 0.950 1.00 89.94 92 ILE A O 1
ATOM 768 N N . LYS A 1 93 ? 3.692 7.086 -1.113 1.00 88.38 93 LYS A N 1
ATOM 769 C CA . LYS A 1 93 ? 2.289 6.790 -0.778 1.00 88.38 93 LYS A CA 1
ATOM 770 C C . LYS A 1 93 ? 2.183 5.637 0.217 1.00 88.38 93 LYS A C 1
ATOM 772 O O . LYS A 1 93 ? 1.431 5.752 1.183 1.00 88.38 93 LYS A O 1
ATOM 777 N N . HIS A 1 94 ? 2.945 4.570 -0.005 1.00 89.44 94 HIS A N 1
ATOM 778 C CA . HIS A 1 94 ? 3.012 3.429 0.898 1.00 89.44 94 HIS A CA 1
ATOM 779 C C . HIS A 1 94 ? 3.515 3.849 2.286 1.00 89.44 94 HIS A C 1
ATOM 781 O O . HIS A 1 94 ? 2.841 3.607 3.282 1.00 89.44 94 HIS A O 1
ATOM 787 N N . ASP A 1 95 ? 4.628 4.578 2.355 1.00 88.00 95 ASP A N 1
ATOM 788 C CA . ASP A 1 95 ? 5.221 5.023 3.620 1.00 88.00 95 ASP A CA 1
ATOM 789 C C . ASP A 1 95 ? 4.272 5.949 4.399 1.00 88.00 95 ASP A C 1
ATOM 791 O O . ASP A 1 95 ? 4.126 5.823 5.616 1.00 88.00 95 ASP A O 1
ATOM 795 N N . LYS A 1 96 ? 3.543 6.835 3.704 1.00 90.75 96 LYS A N 1
ATOM 796 C CA . LYS A 1 96 ? 2.492 7.665 4.316 1.00 90.75 96 LYS A CA 1
ATOM 797 C C . LYS A 1 96 ? 1.341 6.828 4.875 1.00 90.75 96 LYS A C 1
ATOM 799 O O . LYS A 1 96 ? 0.867 7.130 5.970 1.00 90.75 96 LYS A O 1
ATOM 804 N N . ALA A 1 97 ? 0.897 5.800 4.152 1.00 90.62 97 ALA A N 1
ATOM 805 C CA . ALA A 1 97 ? -0.167 4.908 4.610 1.00 90.62 97 ALA A CA 1
ATOM 806 C C . ALA A 1 97 ? 0.259 4.129 5.864 1.00 90.62 97 ALA A C 1
ATOM 808 O O . ALA A 1 97 ? -0.464 4.141 6.859 1.00 90.62 97 ALA A O 1
ATOM 809 N N . VAL A 1 98 ? 1.472 3.566 5.862 1.00 92.12 98 VAL A N 1
ATOM 810 C CA . VAL A 1 98 ? 2.045 2.854 7.015 1.00 92.12 98 VAL A CA 1
ATOM 811 C C . VAL A 1 98 ? 2.183 3.781 8.226 1.00 92.12 98 VAL A C 1
ATOM 813 O O . VAL A 1 98 ? 1.803 3.416 9.338 1.00 92.12 98 VAL A O 1
ATOM 816 N N . CYS A 1 99 ? 2.681 5.007 8.039 1.00 90.81 99 CYS A N 1
ATOM 817 C CA . CYS A 1 99 ? 2.764 5.990 9.122 1.00 90.81 99 CYS A CA 1
ATOM 818 C C . CYS A 1 99 ? 1.381 6.360 9.681 1.00 90.81 99 CYS A C 1
ATOM 820 O O . CYS A 1 99 ? 1.218 6.454 10.898 1.00 90.81 99 CYS A O 1
ATOM 822 N N . ALA A 1 100 ? 0.375 6.545 8.820 1.00 90.50 100 ALA A N 1
ATOM 823 C CA . ALA A 1 100 ? -0.990 6.840 9.250 1.00 90.50 100 ALA A CA 1
ATOM 824 C C . ALA A 1 100 ? -1.604 5.678 10.046 1.00 90.50 100 ALA A C 1
ATOM 826 O O . ALA A 1 100 ? -2.270 5.907 11.057 1.00 90.50 100 ALA A O 1
ATOM 827 N N . GLU A 1 101 ? -1.355 4.439 9.629 1.00 90.56 101 GLU A N 1
ATOM 828 C CA . GLU A 1 101 ? -1.809 3.241 10.331 1.00 90.56 101 GLU A CA 1
ATOM 829 C C . GLU A 1 101 ? -1.148 3.102 11.708 1.00 90.56 101 GLU A C 1
ATOM 831 O O . GLU A 1 101 ? -1.847 2.952 12.711 1.00 90.56 101 GLU A O 1
ATOM 836 N N . ARG A 1 102 ? 0.176 3.295 11.795 1.00 90.44 102 ARG A N 1
ATOM 837 C CA . ARG A 1 102 ? 0.906 3.317 13.076 1.00 90.44 102 ARG A CA 1
ATOM 838 C C . ARG A 1 102 ? 0.391 4.399 14.022 1.00 90.44 102 ARG A C 1
ATOM 840 O O . ARG A 1 102 ? 0.252 4.159 15.219 1.00 90.44 102 ARG A O 1
ATOM 847 N N . LEU A 1 103 ? 0.069 5.587 13.504 1.00 91.25 103 LEU A N 1
ATOM 848 C CA . LEU A 1 103 ? -0.528 6.663 14.301 1.00 91.25 103 LEU A CA 1
ATOM 849 C C . LEU A 1 103 ? -1.924 6.289 14.815 1.00 91.25 103 LEU A C 1
ATOM 851 O O . LEU A 1 103 ? -2.244 6.587 15.966 1.00 91.25 103 LEU A O 1
ATOM 855 N N . LYS A 1 104 ? -2.754 5.630 13.996 1.00 90.88 104 LYS A N 1
ATOM 856 C CA . LYS A 1 104 ? -4.059 5.109 14.434 1.00 90.88 104 LYS A CA 1
ATOM 857 C C . LYS A 1 104 ? -3.895 4.054 15.524 1.00 90.88 104 LYS A C 1
ATOM 859 O O . LYS A 1 104 ? -4.609 4.104 16.521 1.00 90.88 104 LYS A O 1
ATOM 864 N N . GLU A 1 105 ? -2.939 3.142 15.375 1.00 90.62 105 GLU A N 1
ATOM 865 C CA . GLU A 1 105 ? -2.648 2.121 16.382 1.00 90.62 105 GLU A CA 1
ATOM 866 C C . GLU A 1 105 ? -2.160 2.731 17.701 1.00 90.62 105 GLU A C 1
ATOM 868 O O . GLU A 1 105 ? -2.647 2.359 18.769 1.00 90.62 105 GLU A O 1
ATOM 873 N N . ALA A 1 106 ? -1.268 3.722 17.641 1.00 92.00 106 ALA A N 1
ATOM 874 C CA . ALA A 1 106 ? -0.800 4.440 18.822 1.00 92.00 106 ALA A CA 1
ATOM 875 C C . ALA A 1 106 ? -1.945 5.179 19.537 1.00 92.00 106 ALA A C 1
ATOM 877 O O . ALA A 1 106 ? -2.053 5.104 20.761 1.00 92.00 106 ALA A O 1
ATOM 878 N N . LYS A 1 107 ? -2.833 5.846 18.784 1.00 93.69 107 LYS A N 1
ATOM 879 C CA . LYS A 1 107 ? -4.030 6.506 19.334 1.00 93.69 107 LYS A CA 1
ATOM 880 C C . LYS A 1 107 ? -4.980 5.508 19.992 1.00 93.69 107 LYS A C 1
ATOM 882 O O . LYS A 1 107 ? -5.437 5.762 21.101 1.00 93.69 107 LYS A O 1
ATOM 887 N N . TYR A 1 108 ? -5.235 4.374 19.343 1.00 93.44 108 TYR A N 1
ATOM 888 C CA . TYR A 1 108 ? -6.088 3.315 19.880 1.00 93.44 108 TYR A CA 1
ATOM 889 C C . TYR A 1 108 ? -5.519 2.723 21.174 1.00 93.44 108 TYR A C 1
ATOM 891 O O . TYR A 1 108 ? -6.221 2.619 22.178 1.00 93.44 108 TYR A O 1
ATOM 899 N N . ARG A 1 109 ? -4.216 2.413 21.191 1.00 93.44 109 ARG A N 1
ATOM 900 C CA . ARG A 1 109 ? -3.536 1.945 22.403 1.00 93.44 109 ARG A CA 1
ATOM 901 C C . ARG A 1 109 ? -3.656 2.962 23.529 1.00 93.44 109 ARG A C 1
ATOM 903 O O . ARG A 1 109 ? -4.017 2.571 24.635 1.00 93.44 109 ARG A O 1
ATOM 910 N N . LYS A 1 110 ? -3.392 4.238 23.235 1.00 93.81 110 LYS A N 1
ATOM 911 C CA . LYS A 1 110 ? -3.512 5.323 24.209 1.00 93.81 110 LYS A CA 1
ATOM 912 C C . LYS A 1 110 ? -4.933 5.424 24.767 1.00 93.81 110 LYS A C 1
ATOM 914 O O . LYS A 1 110 ? -5.106 5.508 25.973 1.00 93.81 110 LYS A O 1
ATOM 919 N N . TYR A 1 111 ? -5.950 5.342 23.910 1.00 94.94 111 TYR A N 1
ATOM 920 C CA . TYR A 1 111 ? -7.347 5.362 24.342 1.00 94.94 111 TYR A CA 1
ATOM 921 C C . TYR A 1 111 ? -7.649 4.246 25.354 1.00 94.94 111 TYR A C 1
ATOM 923 O O . TYR A 1 111 ? -8.189 4.523 26.422 1.00 94.94 111 TYR A O 1
ATOM 931 N N . ILE A 1 112 ? -7.226 3.005 25.078 1.00 92.94 112 ILE A N 1
ATOM 932 C CA . ILE A 1 112 ? -7.416 1.879 26.006 1.00 92.94 112 ILE A CA 1
ATOM 933 C C . ILE A 1 112 ? -6.659 2.106 27.321 1.00 92.94 112 ILE A C 1
ATOM 935 O O . ILE A 1 112 ? -7.218 1.917 28.406 1.00 92.94 112 ILE A O 1
ATOM 939 N N . THR A 1 113 ? -5.395 2.536 27.257 1.00 90.81 113 THR A N 1
ATOM 940 C CA . THR A 1 113 ? -4.591 2.798 28.462 1.00 90.81 113 THR A CA 1
ATOM 941 C C . THR A 1 113 ? -5.092 3.987 29.269 1.00 90.81 113 THR A C 1
ATOM 943 O O . THR A 1 113 ? -4.830 4.028 30.467 1.00 90.81 113 THR A O 1
ATOM 946 N N . ASP A 1 114 ? -5.873 4.885 28.672 1.00 93.44 114 ASP A N 1
ATOM 947 C CA . ASP A 1 114 ? -6.424 6.080 29.317 1.00 93.44 114 ASP A CA 1
ATOM 948 C C . ASP A 1 114 ? -7.895 5.890 29.749 1.00 93.44 114 ASP A C 1
ATOM 950 O O . ASP A 1 114 ? -8.518 6.818 30.260 1.00 93.44 114 ASP A O 1
ATOM 954 N N . LEU A 1 115 ? -8.467 4.682 29.617 1.00 92.69 115 LEU A N 1
ATOM 955 C CA . LEU A 1 115 ? -9.823 4.389 30.105 1.00 92.69 115 LEU A CA 1
ATOM 956 C C . LEU A 1 115 ? -9.942 4.628 31.619 1.00 92.69 115 LEU A C 1
ATOM 958 O O . LEU A 1 115 ? -9.150 4.099 32.404 1.00 92.69 115 LEU A O 1
ATOM 962 N N . LEU A 1 116 ? -10.967 5.372 32.037 1.00 91.62 116 LEU A N 1
ATOM 963 C CA . LEU A 1 116 ? -11.245 5.727 33.433 1.00 91.62 116 LEU A CA 1
ATOM 964 C C . LEU A 1 116 ? -12.735 5.543 33.768 1.00 91.62 116 LEU A C 1
ATOM 966 O O . LEU A 1 116 ? -13.577 5.389 32.880 1.00 91.62 116 LEU A O 1
ATOM 970 N N . GLY A 1 117 ? -13.059 5.547 35.064 1.00 91.50 117 GLY A N 1
ATOM 971 C CA . GLY A 1 117 ? -14.440 5.557 35.560 1.00 91.50 117 GLY A CA 1
ATOM 972 C C . GLY A 1 117 ? -15.272 4.337 35.144 1.00 91.50 117 GLY A C 1
ATOM 973 O O . GLY A 1 117 ? -14.802 3.198 35.196 1.00 91.50 117 GLY A O 1
ATOM 974 N N . SER A 1 118 ? -16.524 4.581 34.747 1.00 90.25 118 SER A N 1
ATOM 975 C CA . SER A 1 118 ? -17.499 3.542 34.379 1.00 90.25 118 SER A CA 1
ATOM 976 C C . SER A 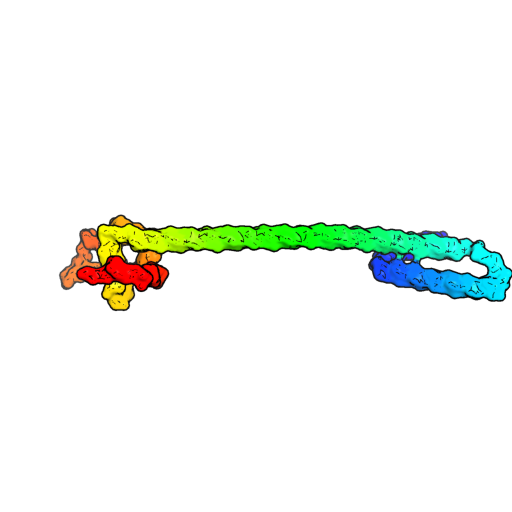1 118 ? -17.067 2.713 33.165 1.00 90.25 118 SER A C 1
ATOM 978 O O . SER A 1 118 ? -17.238 1.495 33.176 1.00 90.25 118 SER A O 1
ATOM 980 N N . LYS A 1 119 ? -16.410 3.330 32.169 1.00 91.75 119 LYS A N 1
ATOM 981 C CA . LYS A 1 119 ? -15.863 2.627 30.992 1.00 91.75 119 LYS A CA 1
ATOM 982 C C . LYS A 1 119 ? -14.823 1.587 31.383 1.00 91.75 119 LYS A C 1
ATOM 984 O O . LYS A 1 119 ? -14.888 0.444 30.941 1.00 91.75 119 LYS A O 1
ATOM 989 N N . LEU A 1 120 ? -13.892 1.962 32.264 1.00 93.00 120 LEU A N 1
ATOM 990 C CA . LEU A 1 120 ? -12.880 1.033 32.762 1.00 93.00 120 LEU A CA 1
ATOM 991 C C . LEU A 1 120 ? -13.525 -0.132 33.523 1.00 93.00 120 LEU A C 1
ATOM 993 O O . LEU A 1 120 ? -13.110 -1.270 33.337 1.00 93.00 120 LEU A O 1
ATOM 997 N N . LYS A 1 121 ? -14.548 0.128 34.348 1.00 91.75 121 LYS A N 1
ATOM 998 C CA . LYS A 1 12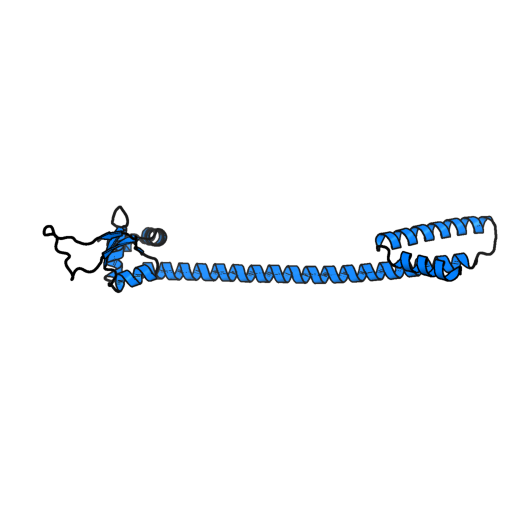1 ? -15.268 -0.928 35.081 1.00 91.75 121 LYS A CA 1
ATOM 999 C C . LYS A 1 121 ? -15.944 -1.929 34.138 1.00 91.75 121 LYS A C 1
ATOM 1001 O O . LYS A 1 121 ? -15.789 -3.129 34.340 1.00 91.75 121 LYS A O 1
ATOM 1006 N N . MET A 1 122 ? -16.628 -1.452 33.096 1.00 89.81 122 MET A N 1
ATOM 1007 C CA . MET A 1 122 ? -17.248 -2.314 32.079 1.00 89.81 122 MET A CA 1
ATOM 1008 C C . MET A 1 122 ? -16.218 -3.173 31.351 1.00 89.81 122 MET A C 1
ATOM 1010 O O . MET A 1 122 ? -16.357 -4.390 31.268 1.00 89.81 122 MET A O 1
ATOM 1014 N N . VAL A 1 123 ? -15.138 -2.549 30.887 1.00 92.12 123 VAL A N 1
ATOM 1015 C CA . VAL A 1 123 ? -14.068 -3.250 30.176 1.00 92.12 123 VAL A CA 1
ATOM 1016 C C . VAL A 1 123 ? -13.364 -4.271 31.074 1.00 92.12 123 VAL A C 1
ATOM 1018 O O . VAL A 1 123 ? -13.091 -5.379 30.625 1.00 92.12 123 VAL A O 1
ATOM 1021 N N . LYS A 1 124 ? -13.130 -3.955 32.356 1.00 92.81 124 LYS A N 1
ATOM 1022 C CA . LYS A 1 124 ? -12.618 -4.921 33.343 1.00 92.81 124 LYS A CA 1
ATOM 1023 C C . LYS A 1 124 ? -13.557 -6.112 33.516 1.00 92.81 124 LYS A C 1
ATOM 1025 O O . LYS A 1 124 ? -13.087 -7.244 33.568 1.00 92.81 124 LYS A O 1
ATOM 1030 N N . LYS A 1 125 ? -14.869 -5.871 33.608 1.00 91.31 125 LYS A N 1
ATOM 1031 C CA . LYS A 1 125 ? -15.876 -6.934 33.743 1.00 91.31 125 LYS A CA 1
ATOM 1032 C C . LYS A 1 125 ? -15.848 -7.874 32.535 1.00 91.31 125 LYS A C 1
ATOM 1034 O O . LYS A 1 125 ? -15.815 -9.084 32.719 1.00 91.31 125 LYS A O 1
ATOM 1039 N N . LEU A 1 126 ? -15.772 -7.320 31.323 1.00 91.12 126 LEU A N 1
ATOM 1040 C CA . LEU A 1 126 ? -15.611 -8.095 30.090 1.00 91.12 126 LEU A CA 1
ATOM 1041 C C . LEU A 1 126 ? -14.293 -8.874 30.071 1.00 91.12 126 LEU A C 1
ATOM 1043 O O . LEU A 1 126 ? -14.301 -10.067 29.804 1.00 91.12 126 LEU A O 1
ATOM 1047 N N . TYR A 1 127 ? -13.171 -8.220 30.371 1.00 92.25 127 TYR A N 1
ATOM 1048 C CA . TYR A 1 127 ? -11.837 -8.823 30.317 1.00 92.25 127 TYR A CA 1
ATOM 1049 C C . TYR A 1 127 ? -11.653 -9.973 31.319 1.00 92.25 127 TYR A C 1
ATOM 1051 O O . TYR A 1 127 ? -11.006 -10.966 30.995 1.00 92.25 127 TYR A O 1
ATOM 1059 N N . ASN A 1 128 ? -12.239 -9.855 32.514 1.00 90.00 128 ASN A N 1
ATOM 1060 C CA . ASN A 1 128 ? -12.176 -10.892 33.546 1.00 90.00 128 ASN A CA 1
ATOM 1061 C C . ASN A 1 128 ? -13.225 -12.004 33.354 1.00 90.00 128 ASN A C 1
ATOM 1063 O O . ASN A 1 128 ? -13.165 -13.015 34.049 1.00 90.00 128 ASN A O 1
ATOM 1067 N N . ASN A 1 129 ? -14.182 -11.841 32.434 1.00 89.50 129 ASN A N 1
ATOM 1068 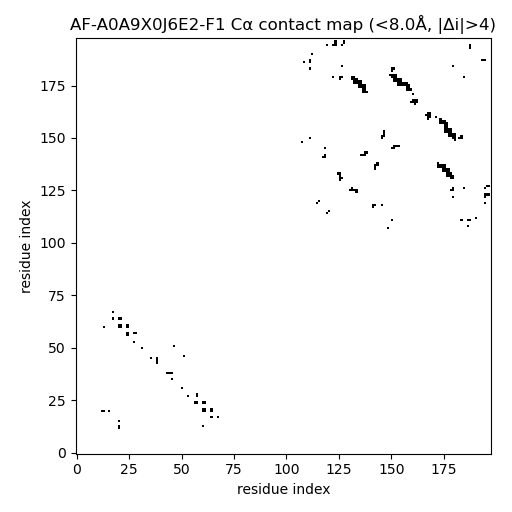C CA . ASN A 1 129 ? -15.102 -12.909 32.063 1.00 89.50 129 ASN A CA 1
ATOM 1069 C C . ASN A 1 129 ? -14.372 -13.927 31.172 1.00 89.50 129 ASN A C 1
ATOM 1071 O O . ASN A 1 129 ? -13.732 -13.546 30.191 1.00 89.50 129 ASN A O 1
ATOM 1075 N N . GLU A 1 130 ? -14.523 -15.220 31.465 1.00 85.44 130 GLU A N 1
ATOM 1076 C CA . GLU A 1 130 ? -13.933 -16.331 30.704 1.00 85.44 130 GLU A CA 1
ATOM 1077 C C . GLU A 1 130 ? -14.188 -16.217 29.193 1.00 85.44 130 GLU A C 1
ATOM 1079 O O . GLU A 1 130 ? -13.312 -16.484 28.370 1.00 85.44 130 GLU A O 1
ATOM 1084 N N . HIS A 1 131 ? -15.378 -15.746 28.820 1.00 84.88 131 HIS A N 1
ATOM 1085 C CA . HIS A 1 131 ? -15.785 -15.617 27.424 1.00 84.88 131 HIS A CA 1
ATOM 1086 C C . HIS A 1 131 ? -15.589 -14.216 26.833 1.00 84.88 131 HIS A C 1
ATOM 1088 O O . HIS A 1 131 ? -15.933 -14.003 25.671 1.00 84.88 131 HIS A O 1
ATOM 1094 N N . GLY A 1 132 ? -15.085 -13.245 27.601 1.00 86.62 132 GLY A N 1
ATOM 1095 C CA . GLY A 1 132 ? -14.858 -11.888 27.098 1.00 86.62 132 GLY A CA 1
ATOM 1096 C C . GLY A 1 132 ? -16.130 -11.144 26.673 1.00 86.62 132 GLY A C 1
ATOM 1097 O O . GLY A 1 132 ? -16.046 -10.240 25.842 1.00 86.62 132 GLY A O 1
ATOM 1098 N N . ARG A 1 133 ? -17.306 -11.559 27.165 1.00 88.12 133 ARG A N 1
ATOM 1099 C CA . ARG A 1 133 ? -18.621 -11.104 26.686 1.00 88.12 133 ARG A CA 1
ATOM 1100 C C . ARG A 1 133 ? -19.564 -10.755 27.826 1.00 88.12 133 ARG A C 1
ATOM 1102 O O . ARG A 1 133 ? -19.511 -11.392 28.872 1.00 88.12 133 ARG A O 1
ATOM 1109 N N . ASP A 1 134 ? -20.425 -9.769 27.631 1.00 87.25 134 ASP A N 1
ATOM 1110 C CA . ASP A 1 134 ? -21.403 -9.349 28.636 1.00 87.25 134 ASP A CA 1
ATOM 1111 C C . ASP A 1 134 ? -22.571 -8.607 27.983 1.00 87.25 134 ASP A C 1
ATOM 1113 O O . ASP A 1 134 ? -22.430 -8.058 26.887 1.00 87.25 134 ASP A O 1
ATOM 1117 N N . PHE A 1 135 ? -23.721 -8.591 28.652 1.00 86.00 135 PHE A N 1
ATOM 1118 C CA . PHE A 1 135 ? -24.868 -7.804 28.209 1.00 86.00 135 PHE A CA 1
ATOM 1119 C C . PHE A 1 135 ? -24.707 -6.364 28.684 1.00 86.00 135 PHE A C 1
ATOM 1121 O O . PHE A 1 135 ? -24.625 -6.117 29.888 1.00 86.00 135 PHE A O 1
ATOM 1128 N N . LEU A 1 136 ? -24.661 -5.424 27.740 1.00 85.94 136 LEU A N 1
ATOM 1129 C CA . LEU A 1 136 ? -24.558 -3.995 28.030 1.00 85.94 136 LEU A CA 1
ATOM 1130 C C . LEU A 1 136 ? -25.746 -3.244 27.414 1.00 85.94 136 LEU A C 1
ATOM 1132 O O . LEU A 1 136 ? -26.230 -3.646 26.353 1.00 85.94 136 LEU A O 1
ATOM 1136 N N . PRO A 1 137 ? -26.211 -2.163 28.060 1.00 83.19 137 PRO A N 1
ATOM 1137 C CA . PRO A 1 137 ? -27.262 -1.311 27.518 1.00 83.19 137 PRO A CA 1
ATOM 1138 C C . PRO A 1 137 ? -26.740 -0.498 26.326 1.00 83.19 137 PRO A C 1
ATOM 1140 O O . PRO A 1 137 ? -25.674 0.121 26.408 1.00 83.19 137 PRO A O 1
ATOM 1143 N N . ASP A 1 138 ? -27.509 -0.463 25.237 1.00 78.25 138 ASP A N 1
ATOM 1144 C CA . ASP A 1 138 ? -27.132 0.239 23.998 1.00 78.25 138 ASP A CA 1
ATOM 1145 C C . ASP A 1 138 ? -27.119 1.758 24.143 1.00 78.25 138 ASP A C 1
ATOM 1147 O O . ASP A 1 138 ? -26.292 2.442 23.546 1.00 78.25 138 ASP A O 1
ATOM 1151 N N . LEU A 1 139 ? -28.059 2.288 24.928 1.00 80.19 139 LEU A N 1
ATOM 1152 C CA . LEU A 1 139 ? -28.260 3.726 25.096 1.00 80.19 139 LEU A CA 1
ATOM 1153 C C . LEU A 1 139 ? -27.293 4.348 26.114 1.00 80.19 139 LEU A C 1
ATOM 1155 O O . LEU A 1 139 ? -27.306 5.565 26.301 1.00 80.19 139 LEU A O 1
ATOM 1159 N N . ASP A 1 140 ? -26.432 3.550 26.754 1.00 85.88 140 ASP A N 1
ATOM 1160 C CA . ASP A 1 140 ? -25.373 4.091 27.599 1.00 85.88 140 ASP A CA 1
ATOM 1161 C C . ASP A 1 140 ? -24.289 4.742 26.724 1.00 85.88 140 ASP A C 1
ATOM 1163 O O . ASP A 1 140 ? -23.697 4.126 25.828 1.00 85.88 140 ASP A O 1
ATOM 1167 N N . VAL A 1 141 ? -23.998 6.009 27.027 1.00 88.94 141 VAL A N 1
ATOM 1168 C CA . VAL A 1 141 ? -22.944 6.811 26.392 1.00 88.94 141 VAL A CA 1
ATOM 1169 C C . VAL A 1 141 ? -21.598 6.088 26.458 1.00 88.94 141 VAL A C 1
ATOM 1171 O O . VAL A 1 141 ? -20.802 6.159 25.524 1.00 88.94 141 VAL A O 1
ATOM 1174 N N . ASN A 1 142 ? -21.343 5.357 27.543 1.00 91.19 142 ASN A N 1
ATOM 1175 C CA . ASN A 1 142 ? -20.102 4.614 27.724 1.00 91.19 142 ASN A CA 1
ATOM 1176 C C . ASN A 1 142 ? -20.013 3.389 26.807 1.00 91.19 142 ASN A C 1
ATOM 1178 O O . ASN A 1 142 ? -18.955 3.155 26.225 1.00 91.19 142 ASN A O 1
ATOM 1182 N N . THR A 1 143 ? -21.103 2.627 26.656 1.00 88.50 143 THR A N 1
ATOM 1183 C CA . THR A 1 143 ? -21.179 1.501 25.713 1.00 88.50 143 THR A CA 1
ATOM 1184 C C . THR A 1 143 ? -20.985 2.006 24.290 1.00 88.50 143 THR A C 1
ATOM 1186 O O . THR A 1 143 ? -20.139 1.491 23.561 1.00 88.50 143 THR A O 1
ATOM 1189 N N . THR A 1 144 ? -21.693 3.076 23.922 1.00 88.81 144 THR A N 1
ATOM 1190 C CA . THR A 1 144 ? -21.590 3.692 22.593 1.00 88.81 144 THR A CA 1
ATOM 1191 C C . THR A 1 144 ? -20.165 4.169 22.297 1.00 88.81 144 THR A C 1
ATOM 1193 O O . THR A 1 144 ? -19.645 3.904 21.216 1.00 88.81 144 THR A O 1
ATOM 1196 N N . ASP A 1 145 ? -19.492 4.811 23.258 1.00 92.75 145 ASP A N 1
ATOM 1197 C CA . ASP A 1 145 ? -18.101 5.262 23.106 1.00 92.75 145 ASP A CA 1
ATOM 1198 C C . ASP A 1 145 ? -17.125 4.089 22.906 1.00 92.75 145 ASP A C 1
ATOM 1200 O O . ASP A 1 145 ? -16.237 4.158 22.054 1.00 92.75 145 ASP A O 1
ATOM 1204 N N . LEU A 1 146 ? -17.309 2.987 23.644 1.00 93.00 146 LEU A N 1
ATOM 1205 C CA . LEU A 1 146 ? -16.489 1.778 23.510 1.00 93.00 146 LEU A CA 1
ATOM 1206 C C . LEU A 1 146 ? -16.717 1.057 22.172 1.00 93.00 146 LEU A C 1
ATOM 1208 O O . LEU A 1 146 ? -15.773 0.482 21.627 1.00 93.00 146 LEU A O 1
ATOM 1212 N N . VAL A 1 147 ? -17.941 1.095 21.639 1.00 91.50 147 VAL A N 1
ATOM 1213 C CA . VAL A 1 147 ? -18.273 0.577 20.301 1.00 91.50 147 VAL A CA 1
ATOM 1214 C C . VAL A 1 147 ? -17.666 1.458 19.216 1.00 91.50 147 VAL A C 1
ATOM 1216 O O . VAL A 1 147 ? -17.027 0.943 18.301 1.00 91.50 147 VAL A O 1
ATOM 1219 N N . LEU A 1 148 ? -17.813 2.782 19.333 1.00 90.88 148 LEU A N 1
ATOM 1220 C CA . LEU A 1 148 ? -17.276 3.754 18.377 1.00 90.88 148 LEU A CA 1
ATOM 1221 C C . LEU A 1 148 ? -15.756 3.625 18.231 1.00 90.88 148 LEU A C 1
ATOM 1223 O O . LEU A 1 148 ? -15.220 3.766 17.135 1.00 90.88 148 LEU A O 1
ATOM 1227 N N . HIS A 1 149 ? -15.071 3.338 19.336 1.00 92.81 149 HIS A N 1
ATOM 1228 C CA . HIS A 1 149 ? -13.632 3.116 19.353 1.00 92.81 149 HIS A CA 1
ATOM 1229 C C . HIS A 1 149 ? -13.233 1.661 19.091 1.00 92.81 149 HIS A C 1
ATOM 1231 O O . HIS A 1 149 ? -12.059 1.362 19.236 1.00 92.81 149 HIS A O 1
ATOM 1237 N N . GLU A 1 150 ? -14.144 0.758 18.713 1.00 92.00 150 GLU A N 1
ATOM 1238 C CA . GLU A 1 150 ? -13.854 -0.656 18.402 1.00 92.00 150 GLU A CA 1
ATOM 1239 C C . GLU A 1 150 ? -13.183 -1.433 19.558 1.00 92.00 150 GLU A C 1
ATOM 1241 O O . GLU A 1 150 ? -12.377 -2.353 19.364 1.00 92.00 150 GLU A O 1
ATOM 1246 N N . VAL A 1 151 ? -13.485 -1.065 20.804 1.00 93.31 151 VAL A N 1
ATOM 1247 C CA . VAL A 1 151 ? -13.058 -1.834 21.984 1.00 93.31 151 VAL A CA 1
ATOM 1248 C C . VAL A 1 151 ? -13.981 -3.029 22.195 1.00 93.31 151 VAL A C 1
ATOM 1250 O O . VAL A 1 151 ? -13.516 -4.121 22.524 1.00 93.31 151 VAL A O 1
ATOM 1253 N N . ILE A 1 152 ? -15.279 -2.834 21.962 1.00 92.31 152 ILE A N 1
ATOM 1254 C CA . ILE A 1 152 ? -16.307 -3.872 22.053 1.00 92.31 152 ILE A CA 1
ATOM 1255 C C . ILE A 1 152 ? -17.129 -3.917 20.765 1.00 92.31 152 ILE A C 1
ATOM 1257 O O . ILE A 1 152 ? -17.301 -2.901 20.095 1.00 92.31 152 ILE A O 1
ATOM 1261 N N . VAL A 1 153 ? -17.653 -5.090 20.425 1.00 91.12 153 VAL A N 1
ATOM 1262 C CA . VAL A 1 153 ? -18.502 -5.295 19.244 1.00 91.12 153 VAL A CA 1
ATOM 1263 C C . VAL A 1 153 ? -19.798 -5.967 19.669 1.00 91.12 153 VAL A C 1
ATOM 1265 O O . VAL A 1 153 ? -19.778 -6.925 20.442 1.00 91.12 153 VAL A O 1
ATOM 1268 N N . SER A 1 154 ? -20.924 -5.453 19.170 1.00 85.62 154 SER A N 1
ATOM 1269 C CA . SER A 1 154 ? -22.241 -6.046 19.401 1.00 85.62 154 SER A CA 1
ATOM 1270 C C . SER A 1 154 ? -22.376 -7.345 18.613 1.00 85.62 154 SER A C 1
ATOM 1272 O O . SER A 1 154 ? -22.103 -7.404 17.411 1.00 85.62 154 SER A O 1
ATOM 1274 N N . THR A 1 155 ? -22.824 -8.396 19.284 1.00 75.56 155 THR A N 1
ATOM 1275 C CA . THR A 1 155 ? -23.357 -9.579 18.616 1.00 75.56 155 THR A CA 1
ATOM 1276 C C . THR A 1 155 ? -24.844 -9.334 18.379 1.00 75.56 155 THR A C 1
ATOM 1278 O O . THR A 1 155 ? -25.529 -8.795 19.241 1.00 75.56 155 THR A O 1
ATOM 1281 N N . LYS A 1 156 ? -25.369 -9.720 17.210 1.00 67.38 156 LYS A N 1
ATOM 1282 C CA . LYS A 1 156 ? -26.765 -9.459 16.787 1.00 67.38 156 LYS A CA 1
ATOM 1283 C C . LYS A 1 156 ? -27.846 -10.146 17.653 1.00 67.38 156 LYS A C 1
ATOM 1285 O O . LYS A 1 156 ? -28.976 -10.312 17.204 1.00 67.38 156 LYS A O 1
ATOM 1290 N N . GLN A 1 157 ? -27.501 -10.632 18.842 1.00 58.69 157 GLN A N 1
ATOM 1291 C CA . GLN A 1 157 ? -28.405 -11.323 19.748 1.00 58.69 157 GLN A CA 1
ATOM 1292 C C . GLN A 1 157 ? -29.076 -10.317 20.684 1.00 58.69 157 GLN A C 1
ATOM 1294 O O . GLN A 1 157 ? -28.416 -9.639 21.471 1.00 58.69 157 GLN A O 1
ATOM 1299 N N . TYR A 1 158 ? -30.400 -10.265 20.583 1.00 57.38 158 TYR A N 1
ATOM 1300 C CA . TYR A 1 158 ? -31.278 -9.493 21.449 1.00 57.38 158 TYR A CA 1
ATOM 1301 C C . TYR A 1 158 ? -31.751 -10.390 22.582 1.00 57.38 158 TYR A C 1
ATOM 1303 O O . TYR A 1 158 ? -32.287 -11.472 22.327 1.00 57.38 158 TYR A O 1
ATOM 1311 N N . THR A 1 159 ? -31.625 -9.927 23.820 1.00 53.22 159 THR A N 1
ATOM 1312 C CA . THR A 1 159 ? -32.298 -10.582 24.941 1.00 53.22 159 THR A CA 1
ATOM 1313 C C . THR A 1 159 ? -33.434 -9.687 25.397 1.00 53.22 159 THR A C 1
ATOM 1315 O O . THR A 1 159 ? -33.220 -8.669 26.051 1.00 53.22 159 THR A O 1
ATOM 1318 N N . HIS A 1 160 ? -34.664 -10.068 25.059 1.00 53.44 160 HIS A N 1
ATOM 1319 C CA . HIS A 1 160 ? -35.828 -9.536 25.754 1.00 53.44 160 HIS A CA 1
ATOM 1320 C C . HIS A 1 160 ? -35.897 -10.209 27.125 1.00 53.44 160 HIS A C 1
ATOM 1322 O O . HIS A 1 160 ? -35.993 -11.433 27.216 1.00 53.44 160 HIS A O 1
ATOM 1328 N N . PHE A 1 161 ? -35.858 -9.427 28.202 1.00 51.47 161 PHE A N 1
ATOM 1329 C CA . PHE A 1 161 ? -36.183 -9.943 29.529 1.00 51.47 161 PHE A CA 1
ATOM 1330 C C . PHE A 1 161 ? -37.693 -10.199 29.595 1.00 51.47 161 PHE A C 1
ATOM 1332 O O . PHE A 1 161 ? -38.475 -9.306 29.916 1.00 51.47 161 PHE A O 1
ATOM 1339 N N . ILE A 1 162 ? -38.110 -11.419 29.252 1.00 49.69 162 ILE A N 1
ATOM 1340 C CA . ILE A 1 162 ? -39.493 -11.874 29.408 1.00 49.69 162 ILE A CA 1
ATOM 1341 C C . ILE A 1 162 ? -39.684 -12.238 30.884 1.00 49.69 162 ILE A C 1
ATOM 1343 O O . ILE A 1 162 ? -39.029 -13.146 31.396 1.00 49.69 162 ILE A O 1
ATOM 1347 N N . HIS A 1 163 ? -40.557 -11.518 31.593 1.00 51.03 163 HIS A N 1
ATOM 1348 C CA . HIS A 1 163 ? -40.951 -11.916 32.946 1.00 51.03 163 HIS A CA 1
ATOM 1349 C C . HIS A 1 163 ? -41.648 -13.293 32.907 1.00 51.03 163 HIS A C 1
ATOM 1351 O O . HIS A 1 163 ? -42.337 -13.586 31.928 1.00 51.03 163 HIS A O 1
ATOM 1357 N N . PRO A 1 164 ? -41.598 -14.095 33.992 1.00 53.47 164 PRO A N 1
ATOM 1358 C CA . PRO A 1 164 ? -42.329 -15.368 34.090 1.00 53.47 164 PRO A CA 1
ATOM 1359 C C . PRO A 1 164 ? -43.846 -15.244 33.843 1.00 53.47 164 PRO A C 1
ATOM 1361 O O . PRO A 1 164 ? -44.532 -16.237 33.634 1.00 53.47 164 PRO A O 1
ATOM 1364 N N . ASN A 1 165 ? -44.363 -14.013 33.831 1.00 59.75 165 ASN A N 1
ATOM 1365 C CA . ASN A 1 165 ? -45.771 -13.676 33.688 1.00 59.75 165 ASN A CA 1
ATOM 1366 C C . ASN A 1 165 ? -46.135 -13.257 32.244 1.00 59.75 165 ASN A C 1
ATOM 1368 O O . ASN A 1 165 ? -47.212 -12.708 32.026 1.00 59.75 165 ASN A O 1
ATOM 1372 N N . GLY A 1 166 ? -45.232 -13.432 31.269 1.00 55.69 166 GLY A N 1
ATOM 1373 C CA . GLY A 1 166 ? -45.490 -13.179 29.843 1.00 55.69 166 GLY A CA 1
ATOM 1374 C C . GLY A 1 166 ? -45.658 -11.706 29.446 1.00 55.69 166 GLY A C 1
ATOM 1375 O O . GLY A 1 166 ? -45.984 -11.417 28.299 1.00 55.69 166 GLY A O 1
ATOM 1376 N N . ARG A 1 167 ? -45.436 -10.760 30.368 1.00 49.34 167 ARG A N 1
ATOM 1377 C CA . ARG A 1 167 ? -45.474 -9.321 30.075 1.00 49.34 167 ARG A CA 1
ATOM 1378 C C . ARG A 1 167 ? -44.089 -8.845 29.646 1.00 49.34 167 ARG A C 1
ATOM 1380 O O . ARG A 1 167 ? -43.120 -9.025 30.385 1.00 49.34 167 ARG A O 1
ATOM 1387 N N . LEU A 1 168 ? -44.016 -8.249 28.457 1.00 54.69 168 LEU A N 1
ATOM 1388 C CA . LEU A 1 168 ? -42.863 -7.463 28.030 1.00 54.69 168 LEU A CA 1
ATOM 1389 C C . LEU A 1 168 ? -42.820 -6.203 28.894 1.00 54.69 168 LEU A C 1
ATOM 1391 O O . LEU A 1 168 ? -43.792 -5.456 28.974 1.00 54.69 168 LEU A O 1
ATOM 1395 N N . ASP A 1 169 ? -41.709 -6.012 29.590 1.00 50.84 169 ASP A N 1
ATOM 1396 C CA . ASP A 1 169 ? -41.484 -4.840 30.422 1.00 50.84 169 ASP A CA 1
ATOM 1397 C C . ASP A 1 169 ? -41.128 -3.675 29.483 1.00 50.84 169 ASP A C 1
ATOM 1399 O O . ASP A 1 169 ? -39.981 -3.539 29.063 1.00 50.84 169 ASP A O 1
ATOM 1403 N N . GLU A 1 170 ? -42.114 -2.857 29.102 1.00 49.97 170 GLU A N 1
ATOM 1404 C CA . GLU A 1 170 ? -41.955 -1.738 28.148 1.00 49.97 170 GLU A CA 1
ATOM 1405 C C . GLU A 1 170 ? -40.913 -0.686 28.591 1.00 49.97 170 GLU A C 1
ATOM 1407 O O . GLU A 1 170 ? -40.557 0.201 27.820 1.00 49.97 170 GLU A O 1
ATOM 1412 N N . ARG A 1 171 ? -40.394 -0.782 29.825 1.00 47.00 171 ARG A N 1
ATOM 1413 C CA . ARG A 1 171 ? -39.372 0.113 30.393 1.00 47.00 171 ARG A CA 1
ATOM 1414 C C . ARG A 1 171 ? -37.969 -0.486 30.506 1.00 47.00 171 ARG A C 1
ATOM 1416 O O . ARG A 1 171 ? -37.083 0.210 30.996 1.00 47.00 171 ARG A O 1
ATOM 1423 N N . LYS A 1 172 ? -37.734 -1.745 30.120 1.00 54.28 172 LYS A N 1
ATOM 1424 C CA . LYS A 1 172 ? -36.383 -2.325 30.215 1.00 54.28 172 LYS A CA 1
ATOM 1425 C C . LYS A 1 172 ? -35.574 -2.028 28.959 1.00 54.28 172 LYS A C 1
ATOM 1427 O O . LYS A 1 172 ? -35.913 -2.468 27.865 1.00 54.28 172 LYS A O 1
ATOM 1432 N N . GLU A 1 173 ? -34.499 -1.272 29.164 1.00 58.19 173 GLU A N 1
ATOM 1433 C CA . GLU A 1 173 ? -33.493 -0.922 28.166 1.00 58.19 173 GLU A CA 1
ATOM 1434 C C . GLU A 1 173 ? -33.029 -2.168 27.402 1.00 58.19 173 GLU A C 1
ATOM 1436 O O . GLU A 1 173 ? -32.577 -3.156 27.990 1.00 58.19 173 GLU A O 1
ATOM 1441 N N . ILE A 1 174 ? -33.157 -2.120 26.075 1.00 65.31 174 ILE A N 1
ATOM 1442 C CA . ILE A 1 174 ? -32.668 -3.173 25.187 1.00 65.31 174 ILE A CA 1
ATOM 1443 C C . ILE A 1 174 ? -31.157 -3.284 25.415 1.00 65.31 174 ILE A C 1
ATOM 1445 O O . ILE A 1 174 ? -30.413 -2.325 25.207 1.00 65.31 174 ILE A O 1
ATOM 1449 N N . SER A 1 175 ? -30.724 -4.448 25.893 1.00 71.06 175 SER A N 1
ATOM 1450 C CA . SER A 1 175 ? -29.316 -4.757 26.131 1.00 71.06 175 SER A CA 1
ATOM 1451 C C . SER A 1 175 ? -28.851 -5.783 25.107 1.00 71.06 175 SER A C 1
ATOM 1453 O O . SER A 1 175 ? -29.505 -6.816 24.928 1.00 71.06 175 SER A O 1
ATOM 1455 N N . HIS A 1 176 ? -27.717 -5.526 24.463 1.00 79.88 176 HIS A N 1
ATOM 1456 C CA . HIS A 1 176 ? -27.099 -6.467 23.533 1.00 79.88 176 HIS A CA 1
ATOM 1457 C C . HIS A 1 176 ? -25.923 -7.175 24.175 1.00 79.88 176 HIS A C 1
ATOM 1459 O O . HIS A 1 176 ? -25.272 -6.667 25.089 1.00 79.88 176 HIS A O 1
ATOM 1465 N N . LEU A 1 177 ? -25.642 -8.375 23.676 1.00 86.06 177 LEU A N 1
ATOM 1466 C CA . LEU A 1 177 ? -24.428 -9.085 24.034 1.00 86.06 177 LEU A CA 1
ATOM 1467 C C . LEU A 1 177 ? -23.249 -8.452 23.292 1.00 86.06 177 LEU A C 1
ATOM 1469 O O . LEU A 1 177 ? -23.130 -8.582 22.071 1.00 86.06 177 LEU A O 1
ATOM 1473 N N . TYR A 1 178 ? -22.360 -7.812 24.040 1.00 89.44 178 TYR A N 1
ATOM 1474 C CA . TYR A 1 178 ? -21.119 -7.248 23.531 1.00 89.44 178 TYR A CA 1
ATOM 1475 C C . TYR A 1 178 ? -19.945 -8.164 23.834 1.00 89.44 178 TYR A C 1
ATOM 1477 O O . TYR A 1 178 ? -19.889 -8.814 24.878 1.00 89.44 178 TYR A O 1
ATOM 1485 N N . VAL A 1 179 ? -18.984 -8.193 22.918 1.00 91.62 179 VAL A N 1
ATOM 1486 C CA . VAL A 1 179 ? -17.758 -8.983 23.035 1.00 91.62 179 VAL A CA 1
ATOM 1487 C C . VAL A 1 179 ? -16.557 -8.054 22.937 1.00 91.62 179 VAL A C 1
ATOM 1489 O O . VAL A 1 179 ? -16.526 -7.153 22.098 1.00 91.62 179 VAL A O 1
ATOM 1492 N N . LEU A 1 180 ? -15.562 -8.278 23.792 1.00 93.38 180 LEU A N 1
ATOM 1493 C CA . LEU A 1 180 ? -14.285 -7.578 23.748 1.00 93.38 180 LEU A CA 1
ATOM 1494 C C . LEU A 1 180 ? -13.526 -7.944 22.466 1.00 93.38 180 LEU A C 1
ATOM 1496 O O . LEU A 1 180 ? -13.356 -9.125 22.153 1.00 93.38 180 LEU A O 1
ATOM 1500 N N . THR A 1 181 ? -13.033 -6.949 21.730 1.00 93.12 181 THR A N 1
ATOM 1501 C CA . THR A 1 181 ? -12.269 -7.231 20.510 1.00 93.12 181 THR A CA 1
ATOM 1502 C C . THR A 1 181 ? -10.919 -7.883 20.837 1.00 93.12 181 THR A C 1
ATOM 1504 O O . THR A 1 181 ? -10.292 -7.537 21.845 1.00 93.12 181 THR A O 1
ATOM 1507 N N . PRO A 1 182 ? -10.406 -8.795 19.984 1.00 91.44 182 PRO A N 1
ATOM 1508 C CA . PRO A 1 182 ? -9.095 -9.414 20.197 1.00 91.44 182 PRO A CA 1
ATOM 1509 C C . PRO A 1 182 ? -7.978 -8.374 20.334 1.00 91.44 182 PRO A C 1
ATOM 1511 O O . PRO A 1 182 ? -7.129 -8.468 21.215 1.00 91.44 182 PRO A O 1
ATOM 1514 N N . ARG A 1 183 ? -8.047 -7.316 19.519 1.00 91.81 183 ARG A N 1
ATOM 1515 C CA . ARG A 1 183 ? -7.100 -6.200 19.534 1.00 91.81 183 ARG A CA 1
ATOM 1516 C C . ARG A 1 183 ? -7.095 -5.454 20.872 1.00 91.81 183 ARG A C 1
ATOM 1518 O O . ARG A 1 183 ? -6.028 -5.123 21.387 1.00 91.81 183 ARG A O 1
ATOM 1525 N N . ALA A 1 184 ? -8.272 -5.196 21.444 1.00 92.50 184 ALA A N 1
ATOM 1526 C CA . ALA A 1 184 ? -8.382 -4.587 22.763 1.00 92.50 184 ALA A CA 1
ATOM 1527 C C . ALA A 1 184 ? -7.807 -5.505 23.847 1.00 92.50 184 ALA A C 1
ATOM 1529 O O . ALA A 1 184 ? -7.038 -5.050 24.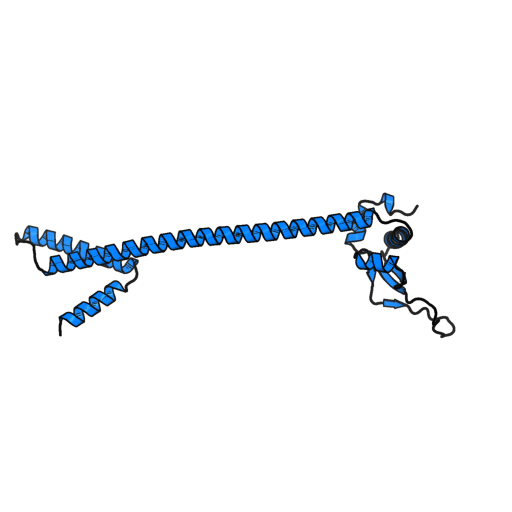698 1.00 92.50 184 ALA A O 1
ATOM 1530 N N . LYS A 1 185 ? -8.126 -6.804 23.771 1.00 92.25 185 LYS A N 1
ATOM 1531 C CA . LYS A 1 185 ? -7.636 -7.827 24.698 1.00 92.25 185 LYS A CA 1
ATOM 1532 C C . LYS A 1 185 ? -6.108 -7.898 24.721 1.00 92.25 185 LYS A C 1
ATOM 1534 O O . LYS A 1 185 ? -5.534 -7.842 25.800 1.00 92.25 185 LYS A O 1
ATOM 1539 N N . GLU A 1 186 ? -5.443 -7.895 23.566 1.00 92.62 186 GLU A N 1
ATOM 1540 C CA . GLU A 1 186 ? -3.972 -7.898 23.486 1.00 92.62 186 GLU A CA 1
ATOM 1541 C C . GLU A 1 186 ? -3.320 -6.694 24.184 1.00 92.62 186 GLU A C 1
ATOM 1543 O O . GLU A 1 186 ? -2.256 -6.805 24.799 1.00 92.62 186 GLU A O 1
ATOM 1548 N N . ILE A 1 187 ? -3.933 -5.513 24.084 1.00 92.44 187 ILE A N 1
ATOM 1549 C CA . ILE A 1 187 ? -3.423 -4.301 24.739 1.00 92.44 187 ILE A CA 1
ATOM 1550 C C . ILE A 1 187 ? -3.637 -4.382 26.252 1.00 92.44 187 ILE A C 1
ATOM 1552 O O . ILE A 1 187 ? -2.763 -3.966 27.017 1.00 92.44 187 ILE A O 1
ATOM 1556 N N . MET A 1 188 ? -4.760 -4.950 26.690 1.00 92.31 188 MET A N 1
ATOM 1557 C CA . MET A 1 188 ? -5.044 -5.200 28.106 1.00 92.31 188 MET A CA 1
ATOM 1558 C C . MET A 1 188 ? -4.107 -6.263 28.687 1.00 92.31 188 MET A C 1
ATOM 1560 O O . MET A 1 188 ? -3.582 -6.070 29.781 1.00 92.31 188 MET A O 1
ATOM 1564 N N . ASP A 1 189 ? -3.795 -7.310 27.922 1.00 92.00 189 ASP A N 1
ATOM 1565 C CA . ASP A 1 189 ? -2.818 -8.345 28.269 1.00 92.00 189 ASP A CA 1
ATOM 1566 C C . ASP A 1 189 ? -1.396 -7.790 28.441 1.00 92.00 189 ASP A C 1
ATOM 1568 O O . ASP A 1 189 ? -0.602 -8.333 29.208 1.00 92.00 189 ASP A O 1
ATOM 1572 N N . LYS A 1 190 ? -1.052 -6.688 27.770 1.00 91.88 190 LYS A N 1
ATOM 1573 C CA . LYS A 1 190 ? 0.223 -5.981 27.995 1.00 91.88 190 LYS A CA 1
ATOM 1574 C C . LYS A 1 190 ? 0.193 -5.079 29.232 1.00 91.88 190 LYS A C 1
ATOM 1576 O O . LYS A 1 190 ? 1.246 -4.752 29.761 1.00 91.88 190 LYS A O 1
ATOM 1581 N N . ASN A 1 191 ? -0.993 -4.694 29.705 1.00 90.50 191 ASN A N 1
ATOM 1582 C CA .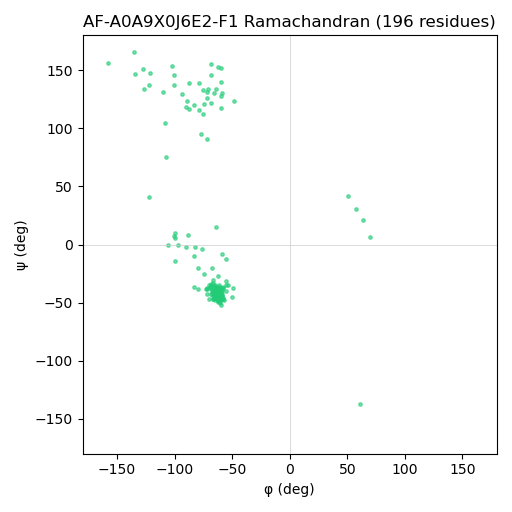 ASN A 1 191 ? -1.203 -3.760 30.816 1.00 90.50 191 ASN A CA 1
ATOM 1583 C C . ASN A 1 191 ? -2.032 -4.398 31.947 1.00 90.50 191 ASN A C 1
ATOM 1585 O O . ASN A 1 191 ? -2.917 -3.757 32.520 1.00 90.50 191 ASN A O 1
ATOM 1589 N N . LYS A 1 192 ? -1.769 -5.676 32.263 1.00 87.25 192 LYS A N 1
ATOM 1590 C CA . LYS A 1 192 ? -2.628 -6.492 33.143 1.00 87.25 192 LYS A CA 1
ATOM 1591 C C . LYS A 1 192 ? -2.879 -5.868 34.507 1.00 87.25 192 LYS A C 1
ATOM 1593 O O . LYS A 1 192 ? -3.974 -6.021 35.025 1.00 87.25 192 LYS A O 1
ATOM 1598 N N . GLU A 1 193 ? -1.912 -5.162 35.084 1.00 87.75 193 GLU A N 1
ATOM 1599 C CA . GLU A 1 193 ? -2.063 -4.537 36.407 1.00 87.75 193 GLU A CA 1
ATOM 1600 C C . GLU A 1 193 ? -3.237 -3.558 36.462 1.00 87.75 193 GLU A C 1
ATOM 1602 O O . GLU A 1 193 ? -3.978 -3.525 37.440 1.00 87.75 193 GLU A O 1
ATOM 1607 N N . LYS A 1 194 ? -3.475 -2.820 35.371 1.00 87.12 194 LYS A N 1
ATOM 1608 C CA . LYS A 1 194 ? -4.602 -1.894 35.297 1.00 87.12 194 LYS A CA 1
ATOM 1609 C C . LYS A 1 194 ? -5.934 -2.627 35.173 1.00 87.12 194 LYS A C 1
ATOM 1611 O O . LYS A 1 194 ? -6.917 -2.153 35.736 1.00 87.12 194 LYS A O 1
ATOM 1616 N N . PHE A 1 195 ? -5.988 -3.729 34.422 1.00 88.19 195 PHE A N 1
ATOM 1617 C CA . PHE A 1 195 ? -7.237 -4.397 34.022 1.00 88.19 195 PHE A CA 1
ATOM 1618 C C . PHE A 1 195 ? -7.607 -5.625 34.860 1.00 88.19 195 PHE A C 1
ATOM 1620 O O . PHE A 1 195 ? -8.766 -6.041 34.840 1.00 88.19 195 PHE A O 1
ATOM 1627 N N . LYS A 1 196 ? -6.676 -6.158 35.655 1.00 81.56 196 LYS A N 1
ATOM 1628 C CA . LYS A 1 196 ? -6.991 -7.137 36.694 1.00 81.56 196 LYS A CA 1
ATOM 1629 C C . LYS A 1 196 ? -7.980 -6.519 37.686 1.00 81.56 196 LYS A C 1
ATOM 1631 O O . LYS A 1 196 ? -7.943 -5.317 37.988 1.00 81.56 196 LYS A O 1
ATOM 1636 N N . SER A 1 197 ? -8.934 -7.333 38.116 1.00 65.12 197 SER A N 1
ATOM 1637 C CA . SER A 1 197 ? -9.831 -6.998 39.217 1.00 65.12 197 SER A CA 1
ATOM 1638 C C . SER A 1 197 ? -9.002 -6.753 40.478 1.00 65.12 197 SER A C 1
ATOM 1640 O O . SER A 1 197 ? -8.147 -7.574 40.811 1.00 65.12 197 SER A O 1
ATOM 1642 N N . ALA A 1 198 ? -9.239 -5.605 41.114 1.00 50.09 198 ALA A N 1
ATOM 1643 C CA . ALA A 1 198 ? -8.968 -5.443 42.537 1.00 50.09 198 ALA A CA 1
ATOM 1644 C C . ALA A 1 198 ? -10.057 -6.184 43.316 1.00 50.09 198 ALA A C 1
ATOM 1646 O O . ALA A 1 198 ? -11.197 -6.218 42.786 1.00 50.09 198 ALA A O 1
#

Solvent-accessible surface area (backbone atoms only — not comparable to full-atom values): 11155 Å² total; per-residue (Å²): 127,69,65,64,58,52,52,49,53,52,56,55,54,68,71,44,56,58,70,56,28,51,50,49,34,51,53,51,50,51,51,49,52,56,49,50,56,52,37,62,74,67,73,50,90,83,82,50,72,67,59,57,53,51,51,53,50,34,50,53,37,51,55,54,40,53,52,53,52,53,54,52,52,53,52,51,54,57,50,52,52,56,49,53,52,50,53,51,52,49,50,53,52,50,53,51,49,54,52,52,50,52,50,51,51,51,51,51,51,48,52,64,75,64,53,56,70,70,52,35,52,53,51,29,54,23,67,71,32,95,80,25,48,46,76,43,48,60,88,38,68,57,50,45,51,35,40,76,68,58,39,32,44,78,45,100,53,77,60,80,75,66,45,101,80,75,49,75,57,92,82,64,74,67,30,32,40,30,33,60,30,71,72,44,48,56,55,40,68,74,42,42,83,77,47,50,83,127

Mean predicted aligned error: 14.76 Å